Protein AF-A0A0G4J765-F1 (afdb_monomer_lite)

Radius of gyration: 33.96 Å; chains: 1; bounding box: 80×56×85 Å

Structure (mmCIF, N/CA/C/O backbone):
data_AF-A0A0G4J765-F1
#
_entry.id   AF-A0A0G4J765-F1
#
loop_
_atom_site.group_PDB
_atom_site.id
_atom_site.type_symbol
_atom_site.label_atom_id
_atom_site.label_alt_id
_atom_site.label_comp_id
_atom_site.label_asym_id
_atom_site.label_entity_id
_atom_site.label_seq_id
_atom_site.pdbx_PDB_ins_code
_atom_site.Cartn_x
_atom_site.Cartn_y
_atom_site.Cartn_z
_atom_site.occupancy
_atom_site.B_iso_or_equiv
_atom_site.auth_seq_id
_atom_site.auth_comp_id
_atom_site.auth_asym_id
_atom_site.auth_atom_id
_atom_site.pdbx_PDB_model_num
ATOM 1 N N . MET A 1 1 ? -7.901 -30.581 46.441 1.00 40.41 1 MET A N 1
ATOM 2 C CA . MET A 1 1 ? -7.266 -29.927 45.286 1.00 40.41 1 MET A CA 1
ATOM 3 C C . MET A 1 1 ? -8.174 -28.769 44.917 1.00 40.41 1 MET A C 1
ATOM 5 O O . MET A 1 1 ? -9.152 -28.979 44.217 1.00 40.41 1 MET A O 1
ATOM 9 N N . ASP A 1 2 ? -8.139 -27.675 45.687 1.00 39.25 2 ASP A N 1
ATOM 10 C CA . ASP A 1 2 ? -7.095 -26.616 45.669 1.00 39.25 2 ASP A CA 1
ATOM 11 C C . ASP A 1 2 ? -7.075 -25.954 44.285 1.00 39.25 2 ASP A C 1
ATOM 13 O O . ASP A 1 2 ? -6.985 -26.668 43.295 1.00 39.25 2 ASP A O 1
ATOM 17 N N . GLY A 1 3 ? -7.157 -24.645 44.059 1.00 38.38 3 GLY A N 1
ATOM 18 C CA . GLY A 1 3 ? -7.198 -23.399 44.836 1.00 38.38 3 GLY A CA 1
ATOM 19 C C . GLY A 1 3 ? -7.224 -22.280 43.762 1.00 38.38 3 GLY A C 1
ATOM 20 O O . GLY A 1 3 ? -6.711 -22.483 42.668 1.00 38.38 3 GLY A O 1
ATOM 21 N N . ALA A 1 4 ? -8.071 -21.255 43.866 1.00 43.72 4 ALA A N 1
ATOM 22 C CA . ALA A 1 4 ? -7.749 -19.902 44.346 1.00 43.72 4 ALA A CA 1
ATOM 23 C C . ALA A 1 4 ? -6.616 -19.132 43.610 1.00 43.72 4 ALA A C 1
ATOM 25 O O . ALA A 1 4 ? -5.495 -19.613 43.513 1.00 43.72 4 ALA A O 1
ATOM 26 N N . GLY A 1 5 ? -6.910 -17.867 43.251 1.00 37.81 5 GLY A N 1
ATOM 27 C CA . GLY A 1 5 ? -5.941 -16.767 43.045 1.00 37.81 5 GLY A CA 1
ATOM 28 C C . GLY A 1 5 ? -5.653 -16.431 41.572 1.00 37.81 5 GLY A C 1
ATOM 29 O O . GLY A 1 5 ? -5.214 -17.293 40.832 1.00 37.81 5 GLY A O 1
ATOM 30 N N . GLY A 1 6 ? -5.875 -15.234 41.018 1.00 37.78 6 GLY A N 1
ATOM 31 C CA . GLY A 1 6 ? -6.050 -13.906 41.605 1.00 37.78 6 GLY A CA 1
ATOM 32 C C . GLY A 1 6 ? -4.743 -13.097 41.594 1.00 37.78 6 GLY A C 1
ATOM 33 O O . GLY A 1 6 ? -3.889 -13.368 42.426 1.00 37.78 6 GLY A O 1
ATOM 34 N N . ALA A 1 7 ? -4.689 -12.062 40.731 1.00 44.00 7 ALA A N 1
ATOM 35 C CA . ALA A 1 7 ? -3.806 -10.874 40.772 1.00 44.00 7 ALA A CA 1
ATOM 36 C C . ALA A 1 7 ? -2.280 -11.137 40.539 1.00 44.00 7 ALA A C 1
ATOM 38 O O . ALA A 1 7 ? -1.827 -12.257 40.694 1.00 44.00 7 ALA A O 1
ATOM 39 N N . ILE A 1 8 ? -1.385 -10.225 40.114 1.00 41.38 8 ILE A N 1
ATOM 40 C CA . ILE A 1 8 ? -1.275 -8.756 40.219 1.00 41.38 8 ILE A CA 1
ATOM 41 C C . ILE A 1 8 ? -0.179 -8.235 39.240 1.00 41.38 8 ILE A C 1
ATOM 43 O O . ILE A 1 8 ? 0.816 -8.911 39.016 1.00 41.38 8 ILE A O 1
ATOM 47 N N . ALA A 1 9 ? -0.396 -7.016 38.724 1.00 46.19 9 ALA A N 1
ATOM 48 C CA . ALA A 1 9 ? 0.503 -5.910 38.331 1.00 46.19 9 ALA A CA 1
ATOM 49 C C . ALA A 1 9 ? 1.978 -6.102 37.887 1.00 46.19 9 ALA A C 1
ATOM 51 O O . ALA A 1 9 ? 2.795 -6.678 38.590 1.00 46.19 9 ALA A O 1
ATOM 52 N N . ALA A 1 10 ? 2.362 -5.317 36.867 1.00 40.00 10 ALA A N 1
ATOM 53 C CA . ALA A 1 10 ? 3.520 -4.417 36.980 1.00 40.00 10 ALA A CA 1
ATOM 54 C C . ALA A 1 10 ? 3.304 -3.145 36.137 1.00 40.00 10 ALA A C 1
ATOM 56 O O . ALA A 1 10 ? 3.750 -3.020 35.000 1.00 40.00 10 ALA A O 1
ATOM 57 N N . LYS A 1 11 ? 2.571 -2.195 36.723 1.00 45.16 11 LYS A N 1
ATOM 58 C CA . LYS A 1 11 ? 2.632 -0.780 36.363 1.00 45.16 11 LYS A CA 1
ATOM 59 C C . LYS A 1 11 ? 3.844 -0.235 37.114 1.00 45.16 11 LYS A C 1
ATOM 61 O O . LYS A 1 11 ? 3.767 -0.074 38.327 1.00 45.16 11 LYS A O 1
ATOM 66 N N . VAL A 1 12 ? 4.962 -0.046 36.422 1.00 38.56 12 VAL A N 1
ATOM 67 C CA . VAL A 1 12 ? 6.105 0.672 36.993 1.00 38.56 12 VAL A CA 1
ATOM 68 C C . VAL A 1 12 ? 5.761 2.153 36.889 1.00 38.56 12 VAL A C 1
ATOM 70 O O . VAL A 1 12 ? 5.768 2.741 35.811 1.00 38.56 12 VAL A O 1
ATOM 73 N N . ILE A 1 13 ? 5.291 2.687 38.013 1.00 40.88 13 ILE A N 1
ATOM 74 C CA . ILE A 1 13 ? 5.199 4.116 38.278 1.00 40.88 13 ILE A CA 1
ATOM 75 C C . ILE A 1 13 ? 6.537 4.445 38.929 1.00 40.88 13 ILE A C 1
ATOM 77 O O . ILE A 1 13 ? 6.759 4.042 40.068 1.00 40.88 13 ILE A O 1
ATOM 81 N N . ASP A 1 14 ? 7.426 5.101 38.191 1.00 46.22 14 ASP A N 1
ATOM 82 C CA . ASP A 1 14 ? 8.605 5.712 38.793 1.00 46.22 14 ASP A CA 1
ATOM 83 C C . ASP A 1 14 ? 8.225 7.089 39.349 1.00 46.22 14 ASP A C 1
ATOM 85 O O . ASP A 1 14 ? 7.481 7.866 38.742 1.00 46.22 14 ASP A O 1
ATOM 89 N N . ASP A 1 15 ? 8.723 7.337 40.553 1.00 50.62 15 ASP A N 1
ATOM 90 C CA . ASP A 1 15 ? 8.269 8.316 41.540 1.00 50.62 15 ASP A CA 1
ATOM 91 C C . ASP A 1 15 ? 8.916 9.702 41.344 1.00 50.62 15 ASP A C 1
ATOM 93 O O . ASP A 1 15 ? 9.357 10.328 42.301 1.00 50.62 15 ASP A O 1
ATOM 97 N N . ASP A 1 16 ? 9.015 10.176 40.094 1.00 48.12 16 ASP A N 1
ATOM 98 C CA . ASP A 1 16 ? 9.718 11.439 39.783 1.00 48.12 16 ASP A CA 1
ATOM 99 C C . ASP A 1 16 ? 8.994 12.372 38.793 1.00 48.12 16 ASP A C 1
ATOM 101 O O . ASP A 1 16 ? 9.579 13.309 38.256 1.00 48.12 16 ASP A O 1
ATOM 105 N N . GLY A 1 17 ? 7.693 12.164 38.558 1.00 47.12 17 GLY A N 1
ATOM 106 C CA . GLY A 1 17 ? 6.792 13.224 38.071 1.00 47.12 17 GLY A CA 1
ATOM 107 C C . GLY A 1 17 ? 7.160 13.935 36.757 1.00 47.12 17 GLY A C 1
ATOM 108 O O . GLY A 1 17 ? 6.637 15.019 36.504 1.00 47.12 17 GLY A O 1
ATOM 109 N N . LEU A 1 18 ? 8.012 13.356 35.906 1.00 39.25 18 LEU A N 1
ATOM 110 C CA . LEU A 1 18 ? 8.390 13.940 34.622 1.00 39.25 18 LEU A CA 1
ATOM 111 C C . LEU A 1 18 ? 7.779 13.128 33.478 1.00 39.25 18 LEU A C 1
ATOM 113 O O . LEU A 1 18 ? 8.303 12.096 33.057 1.00 39.25 18 LEU A O 1
ATOM 117 N N . VAL A 1 19 ? 6.655 13.619 32.954 1.00 43.09 19 VAL A N 1
ATOM 118 C CA . VAL A 1 19 ? 6.162 13.224 31.634 1.00 43.09 19 VAL A CA 1
ATOM 119 C C . VAL A 1 19 ? 7.245 13.633 30.638 1.00 43.09 19 VAL A C 1
ATOM 121 O O . VAL A 1 19 ? 7.389 14.813 30.330 1.00 43.09 19 VAL A O 1
ATOM 124 N N . LYS A 1 20 ? 8.046 12.680 30.151 1.00 44.91 20 LYS A N 1
ATOM 125 C CA . LYS A 1 20 ? 8.815 12.912 28.928 1.00 44.91 20 LYS A CA 1
ATOM 126 C C . LYS A 1 20 ? 7.810 12.966 27.787 1.00 44.91 20 LYS A C 1
ATOM 128 O O . LYS A 1 20 ? 7.421 11.933 27.245 1.00 44.91 20 LYS A O 1
ATOM 133 N N . GLU A 1 21 ? 7.369 14.182 27.477 1.00 41.19 21 GLU A N 1
ATOM 134 C CA . GLU A 1 21 ? 6.919 14.537 26.140 1.00 41.19 21 GLU A CA 1
ATOM 135 C C . GLU A 1 21 ? 7.955 13.977 25.168 1.00 41.19 21 GLU A C 1
ATOM 137 O O . GLU A 1 21 ? 9.125 14.365 25.179 1.00 41.19 21 GLU A O 1
ATOM 142 N N . ILE A 1 22 ? 7.540 12.997 24.372 1.00 47.91 22 ILE A N 1
ATOM 143 C CA . ILE A 1 22 ? 8.280 12.607 23.184 1.00 47.91 22 ILE A CA 1
ATOM 144 C C . ILE A 1 22 ? 8.031 13.765 22.218 1.00 47.91 22 ILE A C 1
ATOM 146 O O . ILE A 1 22 ? 7.064 13.754 21.464 1.00 47.91 22 ILE A O 1
ATOM 150 N N . MET A 1 23 ? 8.820 14.830 22.371 1.00 42.97 23 MET A N 1
ATOM 151 C CA . MET A 1 23 ? 8.901 15.903 21.394 1.00 42.97 23 MET A CA 1
ATOM 152 C C . MET A 1 23 ? 9.332 15.278 20.068 1.00 42.97 23 MET A C 1
ATOM 154 O O . MET A 1 23 ? 10.246 14.451 20.036 1.00 42.97 23 MET A O 1
ATOM 158 N N . ASP A 1 24 ? 8.643 15.669 19.000 1.00 46.09 24 ASP A N 1
ATOM 159 C CA . ASP A 1 24 ? 9.034 15.426 17.619 1.00 46.09 24 ASP A CA 1
ATOM 160 C C . ASP A 1 24 ? 10.453 15.972 17.388 1.00 46.09 24 ASP A C 1
ATOM 162 O O . ASP A 1 24 ? 10.650 17.146 17.073 1.00 46.09 24 ASP A O 1
ATOM 166 N N . ASP A 1 25 ? 11.456 15.110 17.560 1.00 45.66 25 ASP A N 1
ATOM 167 C CA . ASP A 1 25 ? 12.821 15.315 17.071 1.00 45.66 25 ASP A CA 1
ATOM 168 C C . ASP A 1 25 ? 12.829 15.081 15.548 1.00 45.66 25 ASP A C 1
ATOM 170 O O . ASP A 1 25 ? 13.429 14.138 15.024 1.00 45.66 25 ASP A O 1
ATOM 174 N N . ASP A 1 26 ? 12.143 15.965 14.823 1.00 48.50 26 ASP A N 1
ATOM 175 C CA . ASP A 1 26 ? 12.076 16.012 13.356 1.00 48.50 26 ASP A CA 1
ATOM 176 C C . ASP A 1 26 ? 13.336 16.663 12.735 1.00 48.50 26 ASP A C 1
ATOM 178 O O . ASP A 1 26 ? 13.312 17.211 11.636 1.00 48.50 26 ASP A O 1
ATOM 182 N N . ASP A 1 27 ? 14.469 16.580 13.441 1.00 53.47 27 ASP A N 1
ATOM 183 C CA . ASP A 1 27 ? 15.782 17.082 13.015 1.00 53.47 27 ASP A CA 1
ATOM 184 C C . ASP A 1 27 ? 16.913 16.064 13.281 1.00 53.47 27 ASP A C 1
ATOM 186 O O . ASP A 1 27 ? 18.080 16.410 13.495 1.00 53.47 27 ASP A O 1
ATOM 190 N N . GLN A 1 28 ? 16.609 14.760 13.216 1.00 46.91 28 GLN A N 1
ATOM 191 C CA . GLN A 1 28 ? 17.668 13.757 13.077 1.00 46.91 28 GLN A CA 1
ATOM 192 C C . GLN A 1 28 ? 18.223 13.765 11.640 1.00 46.91 28 GLN A C 1
ATOM 194 O O . GLN A 1 28 ? 17.482 13.526 10.681 1.00 46.91 28 GLN A O 1
ATOM 199 N N . PRO A 1 29 ? 19.540 13.973 11.442 1.00 44.97 29 PRO A N 1
ATOM 200 C CA . PRO A 1 29 ? 20.141 13.911 10.119 1.00 44.97 29 PRO A CA 1
ATOM 201 C C . PRO A 1 29 ? 19.925 12.513 9.544 1.00 44.97 29 PRO A C 1
ATOM 203 O O . PRO A 1 29 ? 20.387 11.542 10.143 1.00 44.97 29 PRO A O 1
ATOM 206 N N . LEU A 1 30 ? 19.239 12.434 8.392 1.00 54.94 30 LEU A N 1
ATOM 207 C CA . LEU A 1 30 ? 18.996 11.232 7.580 1.00 54.94 30 LEU A CA 1
ATOM 208 C C . LEU A 1 30 ? 20.088 10.184 7.804 1.00 54.94 30 LEU A C 1
ATOM 210 O O . LEU A 1 30 ? 21.157 10.227 7.181 1.00 54.94 30 LEU A O 1
ATOM 214 N N . ALA A 1 31 ? 19.818 9.247 8.715 1.00 49.97 31 ALA A N 1
ATOM 215 C CA . ALA A 1 31 ? 20.734 8.166 9.007 1.00 49.97 31 ALA A CA 1
ATOM 216 C C . ALA A 1 31 ? 21.019 7.463 7.679 1.00 49.97 31 ALA A C 1
ATOM 218 O O . ALA A 1 31 ? 20.102 7.012 6.987 1.00 49.97 31 ALA A O 1
ATOM 219 N N . LYS A 1 32 ? 22.295 7.454 7.274 1.00 57.41 32 LYS A N 1
ATOM 220 C CA . LYS A 1 32 ? 22.779 6.832 6.037 1.00 57.41 32 LYS A CA 1
ATOM 221 C C . LYS A 1 32 ? 22.145 5.448 5.920 1.00 57.41 32 LYS A C 1
ATOM 223 O O . LYS A 1 32 ? 22.534 4.544 6.656 1.00 57.41 32 LYS A O 1
ATOM 228 N N . ARG A 1 33 ? 21.167 5.297 5.014 1.00 50.16 33 ARG A N 1
ATOM 229 C CA . ARG A 1 33 ? 20.486 4.021 4.757 1.00 50.16 33 ARG A CA 1
ATOM 230 C C . ARG A 1 33 ? 21.545 2.933 4.638 1.00 50.16 33 ARG A C 1
ATOM 232 O O . ARG A 1 33 ? 22.475 3.073 3.836 1.00 50.16 33 ARG A O 1
ATOM 239 N N . ALA A 1 34 ? 21.423 1.896 5.467 1.00 52.00 34 ALA A N 1
ATOM 240 C CA . ALA A 1 34 ? 22.339 0.768 5.466 1.00 52.00 34 ALA A CA 1
ATOM 241 C C . ALA A 1 34 ? 22.515 0.289 4.021 1.00 52.00 34 ALA A C 1
ATOM 243 O O . ALA A 1 34 ? 21.541 0.012 3.317 1.00 52.00 34 ALA A O 1
ATOM 244 N N . ARG A 1 35 ? 23.761 0.274 3.537 1.00 62.00 35 ARG A N 1
ATOM 245 C CA . ARG A 1 35 ? 24.048 -0.216 2.190 1.00 62.00 35 ARG A CA 1
ATOM 246 C C . ARG A 1 35 ? 23.663 -1.688 2.173 1.00 62.00 35 ARG A C 1
ATOM 248 O O . ARG A 1 35 ? 24.319 -2.487 2.828 1.00 62.00 35 ARG A O 1
ATOM 255 N N . VAL A 1 36 ? 22.618 -2.037 1.427 1.00 65.88 36 VAL A N 1
ATOM 256 C CA . VAL A 1 36 ? 22.276 -3.437 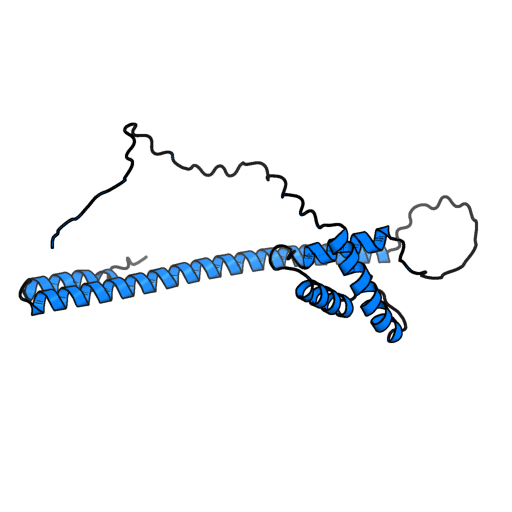1.167 1.00 65.88 36 VAL A CA 1
ATOM 257 C C . VAL A 1 36 ? 23.447 -4.048 0.398 1.00 65.88 36 VAL A C 1
ATOM 259 O O . VAL A 1 36 ? 23.707 -3.703 -0.766 1.00 65.88 36 VAL A O 1
ATOM 262 N N . VAL A 1 37 ? 24.208 -4.885 1.099 1.00 76.62 37 VAL A N 1
ATOM 263 C CA . VAL A 1 37 ? 25.311 -5.664 0.545 1.00 76.62 37 VAL A CA 1
ATOM 264 C C . VAL A 1 37 ? 24.706 -6.960 0.031 1.00 76.62 37 VAL A C 1
ATOM 266 O O . VAL A 1 37 ? 24.227 -7.776 0.808 1.00 76.62 37 VAL A O 1
ATOM 269 N N . ILE A 1 38 ? 24.687 -7.112 -1.290 1.00 84.06 38 ILE A N 1
ATOM 270 C CA . ILE A 1 38 ? 24.310 -8.371 -1.930 1.00 84.06 38 ILE A CA 1
ATOM 271 C C . ILE A 1 38 ? 25.587 -9.187 -2.080 1.00 84.06 38 ILE A C 1
ATOM 273 O O . ILE A 1 38 ? 26.590 -8.659 -2.568 1.00 84.06 38 ILE A O 1
ATOM 277 N N . ASP A 1 39 ? 25.546 -10.451 -1.660 1.00 85.88 39 ASP A N 1
ATOM 278 C CA . ASP A 1 39 ? 26.672 -11.372 -1.803 1.00 85.88 39 ASP A CA 1
ATOM 279 C C . ASP A 1 39 ? 27.087 -11.462 -3.289 1.00 85.88 39 ASP A C 1
ATOM 281 O O . ASP A 1 39 ? 26.226 -11.689 -4.151 1.00 85.88 39 ASP A O 1
ATOM 285 N N . PRO A 1 40 ? 28.383 -11.307 -3.621 1.00 84.94 40 PRO A N 1
ATOM 286 C CA . PRO A 1 40 ? 28.915 -11.583 -4.953 1.00 84.94 40 PRO A CA 1
ATOM 287 C C . PRO A 1 40 ? 28.411 -12.890 -5.584 1.00 84.94 40 PRO A C 1
ATOM 289 O O . PRO A 1 40 ? 28.151 -12.912 -6.787 1.00 84.94 40 PRO A O 1
ATOM 292 N N . LYS A 1 41 ? 28.190 -13.954 -4.798 1.00 86.62 41 LYS A N 1
ATOM 293 C CA . LYS A 1 41 ? 27.626 -15.223 -5.302 1.00 86.62 41 LYS A CA 1
ATOM 294 C C . LYS A 1 41 ? 26.214 -15.063 -5.863 1.00 86.62 41 LYS A C 1
ATOM 296 O O . LYS A 1 41 ? 25.890 -15.640 -6.898 1.00 86.62 41 LYS A O 1
ATOM 301 N N . THR A 1 42 ? 25.390 -14.243 -5.215 1.00 88.38 42 THR A N 1
ATOM 302 C CA . THR A 1 42 ? 24.030 -13.938 -5.686 1.00 88.38 42 THR A CA 1
ATOM 303 C C . THR A 1 42 ? 24.077 -13.158 -6.998 1.00 88.38 42 THR A C 1
ATOM 305 O O . THR A 1 42 ? 23.306 -13.427 -7.917 1.00 88.38 42 THR A O 1
ATOM 308 N N . ILE A 1 43 ? 25.015 -12.215 -7.121 1.00 90.06 43 ILE A N 1
ATOM 309 C CA . ILE A 1 43 ? 25.215 -11.464 -8.367 1.00 90.06 43 ILE A CA 1
ATOM 310 C C . ILE A 1 43 ? 25.704 -12.377 -9.495 1.00 90.06 43 ILE A C 1
ATOM 312 O O . ILE A 1 43 ? 25.243 -12.233 -10.629 1.00 90.06 43 ILE A O 1
ATOM 316 N N . GLN A 1 44 ? 26.576 -13.339 -9.193 1.00 88.88 44 GLN A N 1
ATOM 317 C CA . GLN A 1 44 ? 27.028 -14.326 -10.169 1.00 88.88 44 GLN A CA 1
ATOM 318 C C . GLN A 1 44 ? 25.864 -15.194 -10.667 1.00 88.88 44 GLN A C 1
ATOM 320 O O . GLN A 1 44 ? 25.661 -15.289 -11.875 1.00 88.88 44 GLN A O 1
ATOM 325 N N . LEU A 1 45 ? 25.024 -15.710 -9.761 1.00 89.94 45 LEU A N 1
ATOM 326 C CA . LEU A 1 45 ? 23.831 -16.491 -10.112 1.00 89.94 45 LEU A CA 1
ATOM 327 C C . LEU A 1 45 ? 22.879 -15.714 -11.038 1.00 89.94 45 LEU A C 1
ATOM 329 O O . LEU A 1 45 ? 22.406 -16.242 -12.047 1.00 89.94 45 LEU A O 1
ATOM 333 N N . LEU A 1 46 ? 22.627 -14.439 -10.722 1.00 92.25 46 LEU A N 1
ATOM 334 C CA . LEU A 1 46 ? 21.816 -13.554 -11.564 1.00 92.25 46 LEU A CA 1
ATOM 335 C C . LEU A 1 46 ? 22.447 -13.329 -12.941 1.00 92.25 46 LEU A C 1
ATOM 337 O O . LEU A 1 46 ? 21.729 -13.249 -13.935 1.00 92.25 46 LEU A O 1
ATOM 341 N N . THR A 1 47 ? 23.773 -13.216 -13.002 1.00 92.19 47 THR A N 1
ATOM 342 C CA . THR A 1 47 ? 24.515 -12.998 -14.250 1.00 92.19 47 THR A CA 1
ATOM 343 C C . THR A 1 47 ? 24.460 -14.232 -15.147 1.00 92.19 47 THR A C 1
ATOM 345 O O . THR A 1 47 ? 24.218 -14.105 -16.348 1.00 92.19 47 THR A O 1
ATOM 348 N N . ASP A 1 48 ? 24.603 -15.425 -14.574 1.00 91.31 48 ASP A N 1
ATOM 349 C CA . ASP A 1 48 ? 24.548 -16.684 -15.319 1.00 91.31 48 ASP A CA 1
ATOM 350 C C . ASP A 1 48 ? 23.133 -16.963 -15.848 1.00 91.31 48 ASP A C 1
ATOM 352 O O . ASP A 1 48 ? 22.961 -17.243 -17.040 1.00 91.31 48 ASP A O 1
ATOM 356 N N . SER A 1 49 ? 22.105 -16.774 -15.010 1.00 93.12 49 SER A N 1
ATOM 357 C CA . SER A 1 49 ? 20.701 -16.849 -15.444 1.00 93.12 49 SER A CA 1
ATOM 358 C C . SER A 1 49 ? 20.396 -15.801 -16.524 1.00 93.12 49 SER A C 1
ATOM 360 O O . SER A 1 49 ? 19.778 -16.109 -17.548 1.00 93.12 49 SER A O 1
ATOM 362 N N . TYR A 1 50 ? 20.899 -14.570 -16.368 1.00 94.81 50 TYR A N 1
ATOM 363 C CA . TYR A 1 50 ? 20.761 -13.528 -17.385 1.00 94.81 50 TYR A CA 1
ATOM 364 C C . TYR A 1 50 ? 21.362 -13.951 -18.724 1.00 94.81 50 TYR A C 1
ATOM 366 O O . TYR A 1 50 ? 20.689 -13.828 -19.745 1.00 94.81 50 TYR A O 1
ATOM 374 N N . ARG A 1 51 ? 22.587 -14.483 -18.740 1.00 90.56 51 ARG A N 1
ATOM 375 C CA . ARG A 1 51 ? 23.255 -14.917 -19.976 1.00 90.56 51 ARG A CA 1
ATOM 376 C C . ARG A 1 51 ? 22.480 -16.020 -20.689 1.00 90.56 51 ARG A C 1
ATOM 378 O O . ARG A 1 51 ? 22.313 -15.943 -21.908 1.00 90.56 51 ARG A O 1
ATOM 385 N N . ALA A 1 52 ? 21.955 -16.990 -19.941 1.00 90.69 52 ALA A N 1
ATOM 386 C CA . ALA A 1 52 ? 21.130 -18.058 -20.497 1.00 90.69 52 ALA A CA 1
ATOM 387 C C . ALA A 1 52 ? 19.885 -17.489 -21.204 1.00 90.69 52 ALA A C 1
ATOM 389 O O . ALA A 1 52 ? 19.724 -17.659 -22.417 1.00 90.69 52 ALA A O 1
ATOM 390 N N . HIS A 1 53 ? 19.063 -16.715 -20.486 1.00 91.75 53 HIS A N 1
ATOM 391 C CA . HIS A 1 53 ? 17.807 -16.171 -21.022 1.00 91.75 53 HIS A CA 1
ATOM 392 C C . HIS A 1 53 ? 18.007 -15.085 -22.079 1.00 91.75 53 HIS A C 1
ATOM 394 O O . HIS A 1 53 ? 17.195 -14.956 -23.001 1.00 91.75 53 HIS A O 1
ATOM 400 N N . PHE A 1 54 ? 19.071 -14.290 -21.964 1.00 91.56 54 PHE A N 1
ATOM 401 C CA . PHE A 1 54 ? 19.399 -13.262 -22.944 1.00 91.56 54 PHE A CA 1
ATOM 402 C C . PHE A 1 54 ? 19.836 -13.879 -24.270 1.00 91.56 54 PHE A C 1
ATOM 404 O O . PHE A 1 54 ? 19.430 -13.381 -25.319 1.00 91.56 54 PHE A O 1
ATOM 411 N N . SER A 1 55 ? 20.598 -14.980 -24.243 1.00 87.56 55 SER A N 1
ATOM 412 C CA . SER A 1 55 ? 21.020 -15.669 -25.467 1.00 87.56 55 SER A CA 1
ATOM 413 C C . SER A 1 55 ? 19.816 -16.131 -26.298 1.00 87.56 55 SER A C 1
ATOM 415 O O . SER A 1 55 ? 19.763 -15.890 -27.503 1.00 87.56 55 SER A O 1
ATOM 417 N N . ASP A 1 56 ? 18.795 -16.695 -25.650 1.00 86.00 56 ASP A N 1
ATOM 418 C CA . ASP A 1 56 ? 17.564 -17.126 -26.312 1.00 86.00 56 ASP A CA 1
ATOM 419 C C . ASP A 1 56 ? 16.704 -15.948 -26.769 1.00 86.00 56 ASP A C 1
ATOM 421 O O . ASP A 1 56 ? 16.133 -15.967 -27.862 1.00 86.00 56 ASP A O 1
ATOM 425 N N . PHE A 1 57 ? 16.645 -14.884 -25.967 1.00 88.06 57 PHE A N 1
ATOM 426 C CA . PHE A 1 57 ? 15.954 -13.658 -26.348 1.00 88.06 57 PHE A CA 1
ATOM 427 C C . PHE A 1 57 ? 16.580 -13.018 -27.598 1.00 88.06 57 PHE A C 1
ATOM 429 O O . PHE A 1 57 ? 15.852 -12.630 -28.517 1.00 88.06 57 PHE A O 1
ATOM 436 N N . ALA A 1 58 ? 17.912 -12.948 -27.657 1.00 86.12 58 ALA A N 1
ATOM 437 C CA . ALA A 1 58 ? 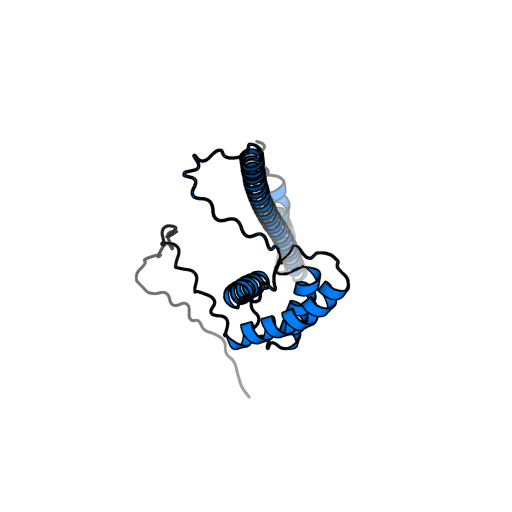18.659 -12.325 -28.744 1.00 86.12 58 ALA A CA 1
ATOM 438 C C . ALA A 1 58 ? 18.526 -13.089 -30.071 1.00 86.12 58 ALA A C 1
ATOM 440 O O . ALA A 1 58 ? 18.376 -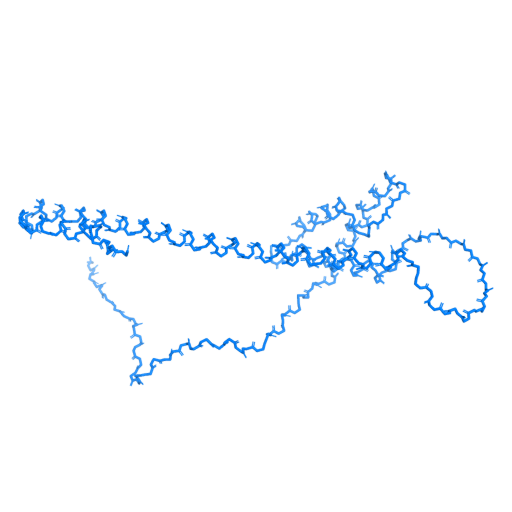12.450 -31.108 1.00 86.12 58 ALA A O 1
ATOM 441 N N . LYS A 1 59 ? 18.466 -14.432 -30.055 1.00 84.25 59 LYS A N 1
ATOM 442 C CA . LYS A 1 59 ? 18.273 -15.259 -31.271 1.00 84.25 59 LYS A CA 1
ATOM 443 C C . LYS A 1 59 ? 17.042 -14.852 -32.090 1.00 84.25 59 LYS A C 1
ATOM 445 O O . LYS A 1 59 ? 17.046 -14.941 -33.312 1.00 84.25 59 LYS A O 1
ATOM 450 N N . SER A 1 60 ? 15.987 -14.391 -31.419 1.00 77.38 60 SER A N 1
ATOM 451 C CA . SER A 1 60 ? 14.722 -13.996 -32.053 1.00 77.38 60 SER A CA 1
ATOM 452 C C . SER A 1 60 ? 14.679 -12.537 -32.535 1.00 77.38 60 SER A C 1
ATOM 454 O O . SER A 1 60 ? 13.643 -12.076 -33.022 1.00 77.38 60 SER A O 1
ATOM 456 N N . ARG A 1 61 ? 15.764 -11.766 -32.364 1.00 79.88 61 ARG A N 1
ATOM 457 C CA . ARG A 1 61 ? 15.762 -10.300 -32.500 1.00 79.88 61 ARG A CA 1
ATOM 458 C C . ARG A 1 61 ? 16.916 -9.822 -33.377 1.00 79.88 61 ARG A C 1
ATOM 460 O O . ARG A 1 61 ? 18.073 -10.068 -33.081 1.00 79.88 61 ARG A O 1
ATOM 467 N N . LYS A 1 62 ? 16.599 -9.019 -34.400 1.00 72.81 62 LYS A N 1
ATOM 468 C CA . LYS A 1 62 ? 17.613 -8.364 -35.251 1.00 72.81 62 LYS A CA 1
ATOM 469 C C . LYS A 1 62 ? 18.398 -7.259 -34.530 1.00 72.81 62 LYS A C 1
ATOM 471 O O . LYS A 1 62 ? 19.518 -6.962 -34.916 1.00 72.81 62 LYS A O 1
ATOM 476 N N . LYS A 1 63 ? 17.807 -6.627 -33.509 1.00 79.81 63 LYS A N 1
ATOM 477 C CA . LYS A 1 63 ? 18.441 -5.578 -32.697 1.00 79.81 63 LYS A CA 1
ATOM 478 C C . LYS A 1 63 ? 17.895 -5.617 -31.273 1.00 79.81 63 LYS A C 1
ATOM 480 O O . LYS A 1 63 ? 16.679 -5.708 -31.075 1.00 79.81 63 LYS A O 1
ATOM 485 N N . VAL A 1 64 ? 18.784 -5.512 -30.290 1.00 82.38 64 VAL A N 1
ATOM 486 C CA . VAL A 1 64 ? 18.444 -5.377 -28.870 1.00 82.38 64 VAL A CA 1
ATOM 487 C C . VAL A 1 64 ? 19.042 -4.067 -28.369 1.00 82.38 64 VAL A C 1
ATOM 489 O O . VAL A 1 64 ? 20.243 -3.864 -28.455 1.00 82.38 64 VAL A O 1
ATOM 492 N N . THR A 1 65 ? 18.193 -3.155 -27.893 1.00 82.94 65 THR A N 1
ATOM 493 C CA . THR A 1 65 ? 18.602 -1.815 -27.427 1.00 82.94 65 THR A CA 1
ATOM 494 C C . THR A 1 65 ? 18.639 -1.693 -25.907 1.00 82.94 65 THR A C 1
ATOM 496 O O . THR A 1 65 ? 19.248 -0.777 -25.369 1.00 82.94 65 THR A O 1
ATOM 499 N N . GLN A 1 66 ? 17.969 -2.603 -25.199 1.00 86.19 66 GLN A N 1
ATOM 500 C CA . GLN A 1 66 ? 17.928 -2.611 -23.742 1.00 86.19 66 GLN A CA 1
ATOM 501 C C . GLN A 1 66 ? 18.997 -3.553 -23.202 1.00 86.19 66 GLN A C 1
ATOM 503 O O . GLN A 1 66 ? 18.986 -4.734 -23.539 1.00 86.19 66 GLN A O 1
ATOM 508 N N . LEU A 1 67 ? 19.840 -3.047 -22.298 1.00 87.62 67 LEU A N 1
ATOM 509 C CA . LEU A 1 67 ? 20.851 -3.854 -21.611 1.00 87.62 67 LEU A CA 1
ATOM 510 C C . LEU A 1 67 ? 20.225 -4.992 -20.793 1.00 87.62 67 LEU A C 1
ATOM 512 O O . LEU A 1 67 ? 20.766 -6.079 -20.747 1.00 87.62 67 LEU A O 1
ATOM 516 N N . ILE A 1 68 ? 19.068 -4.766 -20.162 1.00 91.88 68 ILE A N 1
ATOM 517 C CA . ILE A 1 68 ? 18.303 -5.827 -19.489 1.00 91.88 68 ILE A CA 1
ATOM 518 C C . ILE A 1 68 ? 16.842 -5.733 -19.946 1.00 91.88 68 ILE A C 1
ATOM 520 O O . ILE A 1 68 ? 16.059 -4.994 -19.328 1.00 91.88 68 ILE A O 1
ATOM 524 N N . PRO A 1 69 ? 16.463 -6.446 -21.025 1.00 92.62 69 PRO A N 1
ATOM 525 C CA . PRO A 1 69 ? 15.092 -6.469 -21.518 1.00 92.62 69 PRO A CA 1
ATOM 526 C C . PRO A 1 69 ? 14.119 -6.985 -20.454 1.00 92.62 69 PRO A C 1
ATOM 528 O O . PRO A 1 69 ? 14.415 -7.965 -19.774 1.00 92.62 69 PRO A O 1
ATOM 531 N N . ASN A 1 70 ? 12.927 -6.385 -20.340 1.00 91.50 70 ASN A N 1
ATOM 532 C CA . ASN A 1 70 ? 11.941 -6.792 -19.322 1.00 91.50 70 ASN A CA 1
ATOM 533 C C . ASN A 1 70 ? 11.594 -8.288 -19.395 1.00 91.50 70 ASN A C 1
ATOM 535 O O . ASN A 1 70 ? 11.523 -8.943 -18.365 1.00 91.50 70 ASN A O 1
ATOM 539 N N . ARG A 1 71 ? 11.456 -8.852 -20.605 1.00 90.06 71 ARG A N 1
ATOM 540 C CA . ARG A 1 71 ? 11.180 -10.290 -20.786 1.00 90.06 71 ARG A CA 1
ATOM 541 C C . ARG A 1 71 ? 12.293 -11.191 -20.249 1.00 90.06 71 ARG A C 1
ATOM 543 O O . ARG A 1 71 ? 11.999 -12.278 -19.771 1.00 90.06 71 ARG A O 1
ATOM 550 N N . VAL A 1 72 ? 13.548 -10.753 -20.353 1.00 93.38 72 VAL A N 1
ATOM 551 C CA . VAL A 1 72 ? 14.700 -11.474 -19.794 1.00 93.38 72 VAL A CA 1
ATOM 552 C C . VAL A 1 72 ? 14.690 -11.319 -18.277 1.00 93.38 72 VAL A C 1
ATOM 554 O O . VAL A 1 72 ? 14.773 -12.310 -17.564 1.00 93.38 72 VAL A O 1
ATOM 557 N N . TRP A 1 73 ? 14.482 -10.096 -17.782 1.00 95.19 73 TRP A N 1
ATOM 558 C CA . TRP A 1 73 ? 14.435 -9.806 -16.349 1.00 95.19 73 TRP A CA 1
ATOM 559 C C . TRP A 1 73 ? 13.372 -10.613 -15.598 1.00 95.19 73 TRP A C 1
ATOM 561 O O . TRP A 1 73 ? 13.676 -11.166 -14.549 1.00 95.19 73 TRP A O 1
ATOM 571 N N . THR A 1 74 ? 12.159 -10.745 -16.144 1.00 93.62 74 THR A N 1
ATOM 572 C CA . THR A 1 74 ? 11.095 -11.546 -15.517 1.00 93.62 74 THR A CA 1
ATOM 573 C C . THR A 1 74 ? 11.526 -12.996 -15.294 1.00 93.62 74 THR A C 1
ATOM 575 O O . THR A 1 74 ? 11.240 -13.554 -14.240 1.00 93.62 74 THR A O 1
ATOM 578 N N . LYS A 1 75 ? 12.241 -13.598 -16.253 1.00 93.88 75 LYS A N 1
ATOM 579 C CA . LYS A 1 75 ? 12.742 -14.973 -16.117 1.00 93.88 75 LYS A CA 1
ATOM 580 C C . LYS A 1 75 ? 13.880 -15.068 -15.105 1.00 93.88 75 LYS A C 1
ATOM 582 O O . LYS A 1 75 ? 13.840 -15.916 -14.228 1.00 93.88 75 LYS A O 1
ATOM 587 N N . VAL A 1 76 ? 14.837 -14.144 -15.175 1.00 94.06 76 VAL A N 1
ATOM 588 C CA . VAL A 1 76 ? 15.971 -14.083 -14.239 1.00 94.06 76 VAL A CA 1
ATOM 589 C C . VAL A 1 76 ? 15.500 -13.899 -12.796 1.00 94.06 76 VAL A C 1
ATOM 591 O O . VAL A 1 76 ? 16.005 -14.551 -11.886 1.00 94.06 76 VAL A O 1
ATOM 594 N N . TYR A 1 77 ? 14.513 -13.030 -12.572 1.00 93.69 77 TYR A N 1
ATOM 595 C CA . TYR A 1 77 ? 13.966 -12.799 -11.239 1.00 93.69 77 TYR A CA 1
ATOM 596 C C . TYR A 1 77 ? 13.168 -14.004 -10.726 1.00 93.69 77 TYR A C 1
ATOM 598 O O . TYR A 1 77 ? 13.269 -14.340 -9.548 1.00 93.69 77 TYR A O 1
ATOM 606 N N . ALA A 1 78 ? 12.431 -14.695 -11.601 1.00 92.38 78 ALA A N 1
ATOM 607 C CA . ALA A 1 78 ? 11.765 -15.945 -11.246 1.00 92.38 78 ALA A CA 1
ATOM 608 C C . ALA A 1 78 ? 12.778 -17.030 -10.841 1.00 92.38 78 ALA A C 1
ATOM 610 O O . ALA A 1 78 ? 12.633 -17.623 -9.774 1.00 92.38 78 ALA A O 1
ATOM 611 N N . ASP A 1 79 ? 13.839 -17.233 -11.628 1.00 91.44 79 ASP A N 1
ATOM 612 C CA . ASP A 1 79 ? 14.910 -18.188 -11.309 1.00 91.44 79 ASP A CA 1
ATOM 613 C C . ASP A 1 79 ? 15.584 -17.861 -9.972 1.00 91.44 79 ASP A C 1
ATOM 615 O O . ASP A 1 79 ? 15.883 -18.753 -9.179 1.00 91.44 79 ASP A O 1
ATOM 619 N N . TYR A 1 80 ? 15.802 -16.576 -9.696 1.00 92.00 80 TYR A N 1
ATOM 620 C CA . TYR A 1 80 ? 16.313 -16.123 -8.408 1.00 92.00 80 TYR A CA 1
ATOM 621 C C . TYR A 1 80 ? 15.357 -16.489 -7.263 1.00 92.00 80 TYR A C 1
ATOM 623 O O . TYR A 1 80 ? 15.778 -17.114 -6.296 1.00 92.00 80 TYR A O 1
ATOM 631 N N . LEU A 1 81 ? 14.058 -16.199 -7.381 1.00 91.00 81 LEU A N 1
ATOM 632 C CA . LEU A 1 81 ? 13.078 -16.542 -6.342 1.00 91.00 81 LEU A CA 1
ATOM 633 C C . LEU A 1 81 ? 12.958 -18.050 -6.086 1.00 91.00 81 LEU A C 1
ATOM 635 O O . LEU A 1 81 ? 12.662 -18.442 -4.954 1.00 91.00 81 LEU A O 1
ATOM 639 N N . HIS A 1 82 ? 13.173 -18.872 -7.116 1.00 88.19 82 HIS A N 1
ATOM 640 C CA . HIS A 1 82 ? 13.186 -20.330 -7.011 1.00 88.19 82 HIS A CA 1
ATOM 641 C C . HIS A 1 82 ? 14.440 -20.870 -6.315 1.00 88.19 82 HIS A C 1
ATOM 643 O O . HIS A 1 82 ? 14.344 -21.854 -5.585 1.00 88.19 82 HIS A O 1
ATOM 649 N N . ASN A 1 83 ? 15.593 -20.236 -6.526 1.00 84.44 83 ASN A N 1
ATOM 650 C CA . ASN A 1 83 ? 16.876 -20.697 -5.992 1.00 84.44 83 ASN A CA 1
ATOM 651 C C . ASN A 1 83 ? 17.257 -20.044 -4.653 1.00 84.44 83 ASN A C 1
ATOM 653 O O . ASN A 1 83 ? 18.145 -20.542 -3.965 1.00 84.44 83 ASN A O 1
ATOM 657 N N . SER A 1 84 ? 16.612 -18.939 -4.274 1.00 82.75 84 SER A N 1
ATOM 658 C CA . SER A 1 84 ? 16.922 -18.200 -3.049 1.00 82.75 84 SER A CA 1
ATOM 659 C C . SER A 1 84 ? 16.061 -18.619 -1.865 1.00 82.75 84 SER A C 1
ATOM 661 O O . SER A 1 84 ? 14.838 -18.760 -1.956 1.00 82.75 84 SER A O 1
ATOM 663 N N . THR A 1 85 ? 16.706 -18.727 -0.705 1.00 75.50 85 THR A N 1
ATOM 664 C CA . THR A 1 85 ? 16.014 -18.925 0.570 1.00 75.50 85 THR A CA 1
ATOM 665 C C . THR A 1 85 ? 15.237 -17.662 0.975 1.00 75.50 85 THR A C 1
ATOM 667 O O . THR A 1 85 ? 15.608 -16.554 0.576 1.00 75.50 85 THR A O 1
ATOM 670 N N . PRO A 1 86 ? 14.153 -17.771 1.770 1.00 72.44 86 PRO A N 1
ATOM 671 C CA . PRO A 1 86 ? 13.356 -16.612 2.183 1.00 72.44 86 PRO A CA 1
ATOM 672 C C . PRO A 1 86 ? 14.155 -15.504 2.888 1.00 72.44 86 PRO A C 1
ATOM 674 O O . PRO A 1 86 ? 13.809 -14.335 2.747 1.00 72.44 86 PRO A O 1
ATOM 677 N N . SER A 1 87 ? 15.230 -15.857 3.600 1.00 69.06 87 SER A N 1
ATOM 678 C CA . SER A 1 87 ? 16.116 -14.918 4.303 1.00 69.06 87 SER A CA 1
ATOM 679 C C . SER A 1 87 ? 17.013 -14.089 3.382 1.00 69.06 87 SER A C 1
ATOM 681 O O . SER A 1 87 ? 17.531 -13.062 3.804 1.00 69.06 87 SER A O 1
ATOM 683 N N . GLU A 1 88 ? 17.199 -14.513 2.133 1.00 70.94 88 GLU A N 1
ATOM 684 C CA . GLU A 1 88 ? 18.111 -13.878 1.173 1.00 70.94 88 GLU A CA 1
ATOM 685 C C . GLU A 1 88 ? 17.370 -13.100 0.084 1.00 70.94 88 GLU A C 1
ATOM 687 O O . GLU A 1 88 ? 17.978 -12.698 -0.908 1.00 70.94 88 GLU A O 1
ATOM 692 N N . ARG A 1 89 ? 16.055 -12.899 0.239 1.00 82.38 89 ARG A N 1
ATOM 693 C CA . ARG A 1 89 ? 15.223 -12.211 -0.750 1.00 82.38 89 ARG A CA 1
ATOM 694 C C . ARG A 1 89 ? 15.447 -10.707 -0.704 1.00 82.38 89 ARG A C 1
ATOM 696 O O . ARG A 1 89 ? 15.012 -10.017 0.212 1.00 82.38 89 ARG A O 1
ATOM 703 N N . PHE A 1 90 ? 16.084 -10.198 -1.747 1.00 86.31 90 PHE A N 1
ATOM 704 C CA . PHE A 1 90 ? 16.269 -8.775 -1.967 1.00 86.31 90 PHE A CA 1
ATOM 705 C C . PHE A 1 90 ? 15.144 -8.204 -2.833 1.00 86.31 90 PHE A C 1
ATOM 707 O O . PHE A 1 90 ? 14.534 -8.893 -3.657 1.00 86.31 90 PHE A O 1
ATOM 714 N N . GLU A 1 91 ? 14.906 -6.903 -2.681 1.00 87.56 91 GLU A N 1
ATOM 715 C CA . GLU A 1 91 ? 13.976 -6.174 -3.536 1.00 87.56 91 GLU A CA 1
ATOM 716 C C . GLU A 1 91 ? 14.374 -6.274 -5.016 1.00 87.56 91 GLU A C 1
ATOM 718 O O . GLU A 1 91 ? 15.540 -6.095 -5.387 1.00 87.56 91 GLU A O 1
ATOM 723 N N . GLU A 1 92 ? 13.376 -6.467 -5.881 1.00 90.69 92 GLU A N 1
ATOM 724 C CA . GLU A 1 92 ? 13.555 -6.621 -7.328 1.00 90.69 92 GLU A CA 1
ATOM 725 C C . GLU A 1 92 ? 14.357 -5.461 -7.945 1.00 90.69 92 GLU A C 1
ATOM 727 O O . GLU A 1 92 ? 15.292 -5.673 -8.720 1.00 90.69 92 GLU A O 1
ATOM 732 N N . LYS A 1 93 ? 14.041 -4.215 -7.560 1.00 88.38 93 LYS A N 1
ATOM 733 C CA . LYS A 1 93 ? 14.732 -3.012 -8.058 1.00 88.38 93 LYS A CA 1
ATOM 734 C C . LYS A 1 93 ? 16.216 -3.012 -7.690 1.00 88.38 93 LYS A C 1
ATOM 736 O O . LYS A 1 93 ? 17.057 -2.636 -8.511 1.00 88.38 93 LYS A O 1
ATOM 741 N N . THR A 1 94 ? 16.532 -3.456 -6.477 1.00 89.44 94 THR A N 1
ATOM 742 C CA . THR A 1 94 ? 17.897 -3.513 -5.950 1.00 89.44 94 THR A CA 1
ATOM 743 C C . THR A 1 94 ? 18.717 -4.561 -6.701 1.00 89.44 94 THR A C 1
ATOM 745 O O . THR A 1 94 ? 19.808 -4.248 -7.184 1.00 89.44 94 THR A O 1
ATOM 748 N N . LEU A 1 95 ? 18.163 -5.757 -6.917 1.00 90.69 95 LEU A N 1
ATOM 749 C CA . LEU A 1 95 ? 18.814 -6.817 -7.698 1.00 90.69 95 LEU A CA 1
ATOM 750 C C . LEU A 1 95 ? 19.021 -6.411 -9.155 1.00 90.69 95 LEU A C 1
ATOM 752 O O . LEU A 1 95 ? 20.113 -6.585 -9.697 1.00 90.69 95 LEU A O 1
ATOM 756 N N . ARG A 1 96 ? 18.008 -5.798 -9.778 1.00 92.00 96 ARG A N 1
ATOM 757 C CA . ARG A 1 96 ? 18.094 -5.334 -11.168 1.00 92.00 96 ARG A CA 1
ATOM 758 C C . ARG A 1 96 ? 19.179 -4.279 -11.354 1.00 92.00 96 ARG A C 1
ATOM 760 O O . ARG A 1 96 ? 19.893 -4.295 -12.357 1.00 92.00 96 ARG A O 1
ATOM 767 N N . SER A 1 97 ? 19.297 -3.362 -10.394 1.00 90.31 97 SER A N 1
ATOM 768 C CA . SER A 1 97 ? 20.343 -2.340 -10.383 1.00 90.31 97 SER A CA 1
ATOM 769 C C . SER A 1 97 ? 21.732 -2.969 -10.256 1.00 90.31 97 SER A C 1
ATOM 771 O O . SER A 1 97 ? 22.617 -2.668 -11.057 1.00 90.31 97 SER A O 1
ATOM 773 N N . ARG A 1 98 ? 21.915 -3.913 -9.321 1.00 90.06 98 ARG A N 1
ATOM 774 C CA . ARG A 1 98 ? 23.203 -4.599 -9.136 1.00 90.06 98 ARG A CA 1
ATOM 775 C C . ARG A 1 98 ? 23.608 -5.452 -10.329 1.00 90.06 98 ARG A C 1
ATOM 777 O O . ARG A 1 98 ? 24.766 -5.381 -10.730 1.00 90.06 98 ARG A O 1
ATOM 784 N N . LEU A 1 99 ? 22.675 -6.190 -10.928 1.00 91.50 99 LEU A N 1
ATOM 785 C CA . LEU A 1 99 ? 22.934 -6.947 -12.153 1.00 91.50 99 LEU A CA 1
ATOM 786 C C . LEU A 1 99 ? 23.371 -6.013 -13.287 1.00 91.50 99 LEU A C 1
ATOM 788 O O . LEU A 1 99 ? 24.351 -6.289 -13.969 1.00 91.50 99 LEU A O 1
ATOM 792 N N . ARG A 1 100 ? 22.702 -4.865 -13.458 1.00 91.25 100 ARG A N 1
ATOM 793 C CA . ARG A 1 100 ? 23.104 -3.864 -14.457 1.00 91.25 100 ARG A CA 1
ATOM 794 C C . ARG A 1 100 ? 24.531 -3.381 -14.222 1.00 91.25 100 ARG A C 1
ATOM 796 O O . ARG A 1 100 ? 25.304 -3.316 -15.173 1.00 91.25 100 ARG A O 1
ATOM 803 N N . SER A 1 101 ? 24.880 -3.056 -12.978 1.00 89.25 101 SER A N 1
ATOM 804 C CA . SER A 1 101 ? 26.252 -2.684 -12.631 1.00 89.25 101 SER A CA 1
ATOM 805 C C . SER A 1 101 ? 27.228 -3.809 -12.975 1.00 89.25 101 SER A C 1
ATOM 807 O O . SER A 1 101 ? 28.218 -3.537 -13.642 1.00 89.25 101 SER A O 1
ATOM 809 N N . ALA A 1 102 ? 26.937 -5.056 -12.601 1.00 88.25 102 ALA A N 1
ATOM 810 C CA . ALA A 1 102 ? 27.800 -6.197 -12.904 1.00 88.25 102 ALA A CA 1
ATOM 811 C C . ALA A 1 102 ? 28.042 -6.355 -14.415 1.00 88.25 102 ALA A C 1
ATOM 813 O O . ALA A 1 102 ? 29.191 -6.445 -14.837 1.00 88.25 102 ALA A O 1
ATOM 814 N N . LEU A 1 103 ? 26.988 -6.273 -15.232 1.00 88.12 103 LEU A N 1
ATOM 815 C CA . LEU A 1 103 ? 27.084 -6.396 -16.689 1.00 88.12 103 LEU A CA 1
ATOM 816 C C . LEU A 1 103 ? 27.952 -5.297 -17.317 1.00 88.12 103 LEU A C 1
ATOM 818 O O . LEU A 1 103 ? 28.816 -5.604 -18.134 1.00 88.12 103 LEU A O 1
ATOM 822 N N . VAL A 1 104 ? 27.791 -4.042 -16.882 1.00 85.44 104 VAL A N 1
ATOM 823 C CA . VAL A 1 104 ? 28.605 -2.911 -17.370 1.00 85.44 104 VAL A CA 1
ATOM 824 C C . VAL A 1 104 ? 30.085 -3.078 -17.009 1.00 85.44 104 VAL A C 1
ATOM 826 O O . VAL A 1 104 ? 30.946 -2.802 -17.838 1.00 85.44 104 VAL A O 1
ATOM 829 N N . HIS A 1 105 ? 30.392 -3.553 -15.798 1.00 77.44 105 HIS A N 1
ATOM 830 C CA . HIS A 1 105 ? 31.780 -3.728 -15.344 1.00 77.44 105 HIS A CA 1
ATOM 831 C C . HIS A 1 105 ? 32.440 -4.987 -15.920 1.00 77.44 105 HIS A C 1
ATOM 833 O O . HIS A 1 105 ? 33.656 -5.025 -16.071 1.00 77.44 105 HIS A O 1
ATOM 839 N N . SER A 1 106 ? 31.654 -6.010 -16.261 1.00 64.88 106 SER A N 1
ATOM 840 C CA . SER A 1 106 ? 32.156 -7.270 -16.824 1.00 64.88 106 SER A CA 1
ATOM 841 C C . SER A 1 106 ? 32.547 -7.194 -18.306 1.00 64.88 106 SER A C 1
ATOM 843 O O . SER A 1 106 ? 32.950 -8.206 -18.871 1.00 64.88 106 SER A O 1
ATOM 845 N N . GLY A 1 107 ? 32.427 -6.025 -18.951 1.00 57.41 107 GLY A N 1
ATOM 846 C CA . GLY A 1 107 ? 32.811 -5.837 -20.355 1.00 57.41 107 GLY A CA 1
ATOM 847 C C . GLY A 1 107 ? 31.966 -6.632 -21.358 1.00 57.41 107 GLY A C 1
ATOM 848 O O . GLY A 1 107 ? 32.237 -6.581 -22.551 1.00 57.41 107 GLY A O 1
ATOM 849 N N . ASP A 1 108 ? 30.905 -7.313 -20.913 1.00 50.00 108 ASP A N 1
ATOM 850 C CA . ASP A 1 108 ? 30.005 -8.140 -21.735 1.00 50.00 108 ASP A CA 1
ATOM 851 C C . ASP A 1 108 ? 29.008 -7.298 -22.558 1.00 50.00 108 ASP A C 1
ATOM 853 O O . ASP A 1 108 ? 27.927 -7.743 -22.952 1.00 50.00 108 ASP A O 1
ATOM 857 N N . SER A 1 109 ? 29.391 -6.053 -22.846 1.00 50.50 109 SER A N 1
ATOM 858 C CA . SER A 1 109 ? 28.883 -5.274 -23.969 1.00 50.50 109 SER A CA 1
ATOM 859 C C . SER A 1 109 ? 29.453 -5.899 -25.239 1.00 50.50 109 SER A C 1
ATOM 861 O O . SER A 1 109 ? 30.363 -5.350 -25.853 1.00 50.50 109 SER A O 1
ATOM 863 N N . ARG A 1 110 ? 28.970 -7.095 -25.590 1.00 46.81 110 ARG A N 1
ATOM 864 C CA . ARG A 1 110 ? 29.318 -7.785 -26.832 1.00 46.81 110 ARG A CA 1
ATOM 865 C C . ARG A 1 110 ? 29.053 -6.831 -27.999 1.00 46.81 110 ARG A C 1
ATOM 867 O O . ARG A 1 110 ? 27.902 -6.557 -28.326 1.00 46.81 110 ARG A O 1
ATOM 874 N N . GLU A 1 111 ? 30.151 -6.284 -28.506 1.00 40.88 111 GLU A N 1
ATOM 875 C CA . GLU A 1 111 ? 30.359 -5.558 -29.753 1.00 40.88 111 GLU A CA 1
ATOM 876 C C . GLU A 1 111 ? 29.090 -5.014 -30.423 1.00 40.88 111 GLU A C 1
ATOM 878 O O . GLU A 1 111 ? 28.435 -5.668 -31.237 1.00 40.88 111 GLU A O 1
ATOM 883 N N . VAL A 1 112 ? 28.814 -3.734 -30.178 1.00 45.59 112 VAL A N 1
ATOM 884 C CA . VAL A 1 112 ? 28.290 -2.893 -31.254 1.00 45.59 112 VAL A CA 1
ATOM 885 C C . VAL A 1 112 ? 29.458 -2.703 -32.220 1.00 45.59 112 VAL A C 1
ATOM 887 O O . VAL A 1 112 ? 30.278 -1.809 -32.043 1.00 45.59 112 VAL A O 1
ATOM 890 N N . VAL A 1 113 ? 29.587 -3.611 -33.189 1.00 46.84 113 VAL A N 1
ATOM 891 C CA . VAL A 1 113 ? 30.545 -3.465 -34.287 1.00 46.84 113 VAL A CA 1
ATOM 892 C C . VAL A 1 113 ? 30.160 -2.219 -35.078 1.00 46.84 113 VAL A C 1
ATOM 894 O O . VAL A 1 113 ? 29.083 -2.144 -35.670 1.00 46.84 113 VAL A O 1
ATOM 897 N N . SER A 1 114 ? 31.046 -1.236 -35.095 1.00 40.31 114 SER A N 1
ATOM 898 C CA . SER A 1 114 ? 31.126 -0.226 -36.144 1.00 40.31 114 SER A CA 1
ATOM 899 C C . SER A 1 114 ? 32.601 0.125 -36.289 1.00 40.31 114 SER A C 1
ATOM 901 O O . SER A 1 114 ? 33.150 0.875 -35.491 1.00 40.31 114 SER A O 1
ATOM 903 N N . ASN A 1 115 ? 33.243 -0.512 -37.269 1.00 43.28 115 ASN A N 1
ATOM 904 C CA . ASN A 1 115 ? 34.513 -0.056 -37.813 1.00 43.28 115 ASN A CA 1
ATOM 905 C C . ASN A 1 115 ? 34.262 1.284 -38.508 1.00 43.28 115 ASN A C 1
ATOM 907 O O . ASN A 1 115 ? 33.379 1.331 -39.363 1.00 43.28 115 ASN A O 1
ATOM 911 N N . ASP A 1 116 ? 35.050 2.309 -38.195 1.00 38.16 116 ASP A N 1
ATOM 912 C CA . ASP A 1 116 ? 35.677 3.127 -39.235 1.00 38.16 116 ASP A CA 1
ATOM 913 C C . ASP A 1 116 ? 36.876 3.889 -38.651 1.00 38.16 116 ASP A C 1
ATOM 915 O O . ASP A 1 116 ? 36.765 4.580 -37.636 1.00 38.16 116 ASP A O 1
ATOM 919 N N . ASP A 1 117 ? 38.028 3.711 -39.289 1.00 47.03 117 ASP A N 1
ATOM 920 C CA . ASP A 1 117 ? 39.273 4.421 -39.022 1.00 47.03 117 ASP A CA 1
ATOM 921 C C . ASP A 1 117 ? 39.188 5.820 -39.634 1.00 47.03 117 ASP A C 1
ATOM 923 O O . ASP A 1 117 ? 39.181 5.954 -40.852 1.00 47.03 117 ASP A O 1
ATOM 927 N N . THR A 1 118 ? 39.241 6.879 -38.827 1.00 44.00 118 THR A N 1
ATOM 928 C CA . THR A 1 118 ? 39.837 8.146 -39.278 1.00 44.00 118 THR A CA 1
ATOM 929 C C . THR A 1 118 ? 40.452 8.899 -38.105 1.00 44.00 118 THR A C 1
ATOM 931 O O . THR A 1 118 ? 39.781 9.418 -37.217 1.00 44.00 118 THR A O 1
ATOM 934 N N . ALA A 1 119 ? 41.779 8.979 -38.131 1.00 48.06 119 ALA A N 1
ATOM 935 C CA . ALA A 1 119 ? 42.518 10.009 -37.431 1.00 48.06 119 ALA A CA 1
ATOM 936 C C . ALA A 1 119 ? 42.165 11.376 -38.034 1.00 48.06 119 ALA A C 1
ATOM 938 O O . ALA A 1 119 ? 42.308 11.571 -39.238 1.00 48.06 119 ALA A O 1
ATOM 939 N N . SER A 1 120 ? 41.754 12.333 -37.205 1.00 41.78 120 SER A N 1
ATOM 940 C CA . SER A 1 120 ? 41.901 13.753 -37.517 1.00 41.78 120 SER A CA 1
ATOM 941 C C . SER A 1 120 ? 41.831 14.568 -36.236 1.00 41.78 120 SER A C 1
ATOM 943 O O . SER A 1 120 ? 40.842 14.539 -35.507 1.00 41.78 120 SER A O 1
ATOM 945 N N . GLU A 1 121 ? 42.898 15.318 -35.988 1.00 51.00 121 GLU A N 1
ATOM 946 C CA . GLU A 1 121 ? 42.900 16.457 -35.083 1.00 51.00 121 GLU A CA 1
ATOM 947 C C . GLU A 1 121 ? 41.788 17.436 -35.479 1.00 51.00 121 GLU A C 1
ATOM 949 O O . GLU A 1 121 ? 41.516 17.660 -36.661 1.00 51.00 121 GLU A O 1
ATOM 954 N N . GLY A 1 122 ? 41.145 18.029 -34.480 1.00 36.00 122 GLY A N 1
ATOM 955 C CA . GLY A 1 122 ? 40.114 19.030 -34.692 1.00 36.00 122 GLY A CA 1
ATOM 956 C C . GLY A 1 122 ? 39.593 19.547 -33.366 1.00 36.00 122 GLY A C 1
ATOM 957 O O . GLY A 1 122 ? 38.711 18.951 -32.757 1.00 36.00 122 GLY A O 1
ATOM 958 N N . ALA A 1 123 ? 40.151 20.669 -32.914 1.00 49.56 123 ALA A N 1
ATOM 959 C CA . ALA A 1 123 ? 39.567 21.492 -31.868 1.00 49.56 123 ALA A CA 1
ATOM 960 C C . ALA A 1 123 ? 38.172 21.956 -32.331 1.00 49.56 123 ALA A C 1
ATOM 962 O O . ALA A 1 123 ? 38.036 22.915 -33.087 1.00 49.56 123 ALA A O 1
ATOM 963 N N . GLY A 1 124 ? 37.140 21.216 -31.926 1.00 38.03 124 GLY A N 1
ATOM 964 C CA . GLY A 1 124 ? 35.749 21.441 -32.300 1.00 38.03 124 GLY A CA 1
ATOM 965 C C . GLY A 1 124 ? 34.989 22.123 -31.175 1.00 38.03 124 GLY A C 1
ATOM 966 O O . GLY A 1 124 ? 34.640 21.504 -30.175 1.00 38.03 124 GLY A O 1
ATOM 967 N N . ASN A 1 125 ? 34.750 23.415 -31.364 1.00 44.62 125 ASN A N 1
ATOM 968 C CA . ASN A 1 125 ? 33.799 24.233 -30.627 1.00 44.62 125 ASN A CA 1
ATOM 969 C C . ASN A 1 125 ? 32.458 23.481 -30.481 1.00 44.62 125 ASN A C 1
ATOM 971 O O . ASN A 1 125 ? 31.924 23.002 -31.479 1.00 44.62 125 ASN A O 1
ATOM 975 N N . ALA A 1 126 ? 31.941 23.354 -29.255 1.00 48.78 126 ALA A N 1
ATOM 976 C CA . ALA A 1 126 ? 30.739 22.581 -28.938 1.00 48.78 126 ALA A CA 1
ATOM 977 C C . ALA A 1 126 ? 29.485 23.203 -29.581 1.00 48.78 126 ALA A C 1
ATOM 979 O O . ALA A 1 126 ? 28.775 23.999 -28.966 1.00 48.78 126 ALA A O 1
ATOM 980 N N . HIS A 1 127 ? 29.222 22.840 -30.833 1.00 47.97 127 HIS A N 1
ATOM 981 C CA . HIS A 1 127 ? 27.921 22.982 -31.465 1.00 47.97 127 HIS A CA 1
ATOM 982 C C . HIS A 1 127 ? 27.054 21.844 -30.921 1.00 47.97 127 HIS A C 1
ATOM 984 O O . HIS A 1 127 ? 27.209 20.693 -31.313 1.00 47.97 127 HIS A O 1
ATOM 990 N N . LEU A 1 128 ? 26.235 22.145 -29.911 1.00 51.62 128 LEU A N 1
ATOM 991 C CA . LEU A 1 128 ? 25.201 21.222 -29.458 1.00 51.62 128 LEU A CA 1
ATOM 992 C C . LEU A 1 128 ? 24.130 21.194 -30.545 1.00 51.62 128 LEU A C 1
ATOM 994 O O . LEU A 1 128 ? 23.459 22.204 -30.750 1.00 51.62 128 LEU A O 1
ATOM 998 N N . ASP A 1 129 ? 24.004 20.061 -31.230 1.00 54.06 129 ASP A N 1
ATOM 999 C CA . ASP A 1 129 ? 22.938 19.818 -32.197 1.00 54.06 129 ASP A CA 1
ATOM 1000 C C . ASP A 1 129 ? 21.576 20.104 -31.536 1.00 54.06 129 ASP A C 1
ATOM 1002 O O . ASP A 1 129 ? 21.313 19.671 -30.408 1.00 54.06 129 ASP A O 1
ATOM 1006 N N . ASP A 1 130 ? 20.698 20.846 -32.219 1.00 57.31 130 ASP A N 1
ATOM 1007 C CA . ASP A 1 130 ? 19.372 21.252 -31.715 1.00 57.31 130 ASP A CA 1
ATOM 1008 C C . ASP A 1 130 ? 18.522 20.062 -31.210 1.00 57.31 130 ASP A C 1
ATOM 1010 O O . ASP A 1 130 ? 17.673 20.205 -30.318 1.00 57.31 130 ASP A O 1
ATOM 1014 N N . ASP A 1 131 ? 18.799 18.859 -31.717 1.00 59.91 131 ASP A N 1
ATOM 1015 C CA . ASP A 1 131 ? 18.185 17.603 -31.287 1.00 59.91 131 ASP A CA 1
ATOM 1016 C C . ASP A 1 131 ? 18.516 17.232 -29.828 1.00 59.91 131 ASP A C 1
ATOM 1018 O O . ASP A 1 131 ? 17.653 16.718 -29.104 1.00 59.91 131 ASP A O 1
ATOM 1022 N N . ASP A 1 132 ? 19.716 17.560 -29.342 1.00 62.81 132 ASP A N 1
ATOM 1023 C CA . ASP A 1 132 ? 20.150 17.252 -27.974 1.00 62.81 132 ASP A CA 1
ATOM 1024 C C . ASP A 1 132 ? 19.540 18.242 -26.958 1.00 62.81 132 ASP A C 1
ATOM 1026 O O . ASP A 1 132 ? 19.154 17.882 -25.835 1.00 62.81 132 ASP A O 1
ATOM 1030 N N . LEU A 1 133 ? 19.310 19.492 -27.386 1.00 65.94 133 LEU A N 1
ATOM 1031 C CA . LEU A 1 133 ? 18.516 20.469 -26.629 1.00 65.94 133 LEU A CA 1
ATOM 1032 C C . LEU A 1 133 ? 17.040 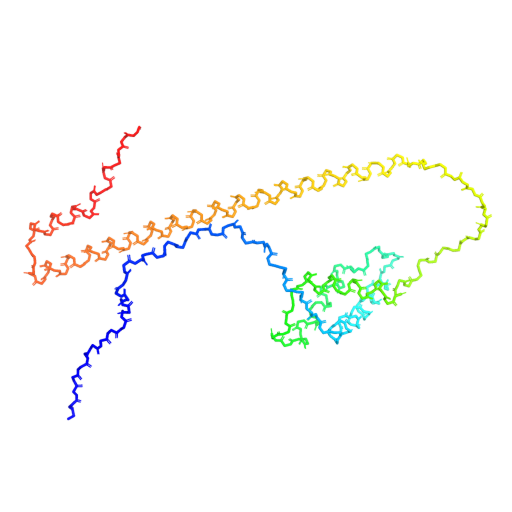20.048 -26.530 1.00 65.94 133 LEU A C 1
ATOM 1034 O O . LEU A 1 133 ? 16.414 20.202 -25.468 1.00 65.94 133 LEU A O 1
ATOM 1038 N N . SER A 1 134 ? 16.481 19.497 -27.611 1.00 79.31 134 SER A N 1
ATOM 1039 C CA . SER A 1 134 ? 15.112 18.974 -27.658 1.00 79.31 134 SER A CA 1
ATOM 1040 C C . SER A 1 134 ? 14.927 17.787 -26.706 1.00 79.31 134 SER A C 1
ATOM 1042 O O . SER A 1 134 ? 14.026 17.810 -25.855 1.00 79.31 134 SER A O 1
ATOM 1044 N N . ALA A 1 135 ? 15.833 16.805 -26.744 1.00 81.81 135 ALA A N 1
ATOM 1045 C CA . ALA A 1 135 ? 15.821 15.656 -25.838 1.00 81.81 135 ALA A CA 1
ATOM 1046 C C . ALA A 1 135 ? 15.944 16.084 -24.366 1.00 81.81 135 ALA A C 1
ATOM 1048 O O . ALA A 1 135 ? 15.160 15.648 -23.514 1.00 81.81 135 ALA A O 1
ATOM 1049 N N . ARG A 1 136 ? 16.852 17.015 -24.052 1.00 80.81 136 ARG A N 1
ATOM 1050 C CA . ARG A 1 136 ? 17.020 17.554 -22.691 1.00 80.81 136 ARG A CA 1
ATOM 1051 C C . ARG A 1 136 ? 15.780 18.303 -22.194 1.00 80.81 136 ARG A C 1
ATOM 1053 O O . ARG A 1 136 ? 15.446 18.242 -21.008 1.00 80.81 136 ARG A O 1
ATOM 1060 N N . THR A 1 137 ? 15.072 18.982 -23.090 1.00 86.94 137 THR A N 1
ATOM 1061 C CA . THR A 1 137 ? 13.819 19.685 -22.780 1.00 86.94 137 THR A CA 1
ATOM 1062 C C . THR A 1 137 ? 12.676 18.701 -22.534 1.00 86.94 137 THR A C 1
ATOM 1064 O O . THR A 1 137 ? 11.919 18.866 -21.572 1.00 86.94 137 THR A O 1
ATOM 1067 N N . GLN A 1 138 ? 12.568 17.647 -23.345 1.00 90.50 138 GLN A N 1
ATOM 1068 C CA . GLN A 1 138 ? 11.604 16.566 -23.134 1.00 90.50 138 GLN A CA 1
ATOM 1069 C C . GLN A 1 138 ? 11.870 15.828 -21.818 1.00 90.50 138 GLN A C 1
ATOM 1071 O O . GLN A 1 138 ? 10.934 15.621 -21.047 1.00 90.50 138 GLN A O 1
ATOM 1076 N N . LEU A 1 139 ? 13.131 15.531 -21.493 1.00 89.75 139 LEU A N 1
ATOM 1077 C CA . LEU A 1 139 ? 13.506 14.917 -20.218 1.00 89.75 139 LEU A CA 1
ATOM 1078 C C . LEU A 1 139 ? 13.088 15.777 -19.023 1.00 89.75 139 LEU A C 1
ATOM 1080 O O . LEU A 1 139 ? 12.476 15.257 -18.098 1.00 89.75 139 LEU A O 1
ATOM 1084 N N . LYS A 1 140 ? 13.311 17.098 -19.061 1.00 92.25 140 LYS A N 1
ATOM 1085 C CA . LYS A 1 140 ? 12.830 18.004 -17.998 1.00 92.25 140 LYS A CA 1
ATOM 1086 C C . LYS A 1 140 ? 11.308 17.971 -17.845 1.00 92.25 140 LYS A C 1
ATOM 1088 O O . LYS A 1 140 ? 10.812 17.975 -16.719 1.00 92.25 140 LYS A O 1
ATOM 1093 N N . LYS A 1 141 ? 10.564 17.934 -18.958 1.00 92.69 141 LYS A N 1
ATOM 1094 C CA . LYS A 1 141 ? 9.095 17.817 -18.936 1.00 92.69 141 LYS A CA 1
ATOM 1095 C C . LYS A 1 141 ? 8.654 16.486 -18.323 1.00 92.69 141 LYS A C 1
ATOM 1097 O O . LYS A 1 141 ? 7.740 16.483 -17.504 1.00 92.69 141 LYS A O 1
ATOM 1102 N N . ILE A 1 142 ? 9.325 15.388 -18.671 1.00 92.75 142 ILE A N 1
ATOM 1103 C CA . ILE A 1 142 ? 9.057 14.057 -18.113 1.00 92.75 142 ILE A CA 1
ATOM 1104 C C . ILE A 1 142 ? 9.353 14.036 -16.612 1.00 92.75 142 ILE A C 1
ATOM 1106 O O . ILE A 1 142 ? 8.493 13.610 -15.849 1.00 92.75 142 ILE A O 1
ATOM 1110 N N . THR A 1 143 ? 10.505 14.546 -16.169 1.00 93.38 143 THR A N 1
ATOM 1111 C CA . THR A 1 143 ? 10.855 14.614 -14.740 1.00 93.38 143 THR A CA 1
ATOM 1112 C C . THR A 1 143 ? 9.821 15.410 -13.955 1.00 93.38 143 THR A C 1
ATOM 1114 O O . THR A 1 143 ? 9.301 14.915 -12.962 1.00 93.38 143 THR A O 1
ATOM 1117 N N . LYS A 1 144 ? 9.434 16.594 -14.447 1.00 93.75 144 LYS A N 1
ATOM 1118 C CA . LYS A 1 144 ? 8.395 17.405 -13.801 1.00 93.75 144 LYS A CA 1
ATOM 1119 C C . LYS A 1 144 ? 7.051 16.672 -13.740 1.00 93.75 144 LYS A C 1
ATOM 1121 O O . LYS A 1 144 ? 6.391 16.683 -12.709 1.00 93.75 144 LYS A O 1
ATOM 1126 N N . SER A 1 145 ? 6.667 16.000 -14.825 1.00 94.12 145 SER A N 1
ATOM 1127 C CA . SER A 1 145 ? 5.442 15.199 -14.854 1.00 94.12 145 SER A CA 1
ATOM 1128 C C . SER A 1 145 ? 5.490 14.029 -13.868 1.00 94.12 145 SER A C 1
ATOM 1130 O O . SER A 1 145 ? 4.458 13.697 -13.293 1.00 94.12 145 SER A O 1
ATOM 1132 N N . LEU A 1 146 ? 6.649 13.392 -13.680 1.00 93.38 146 LEU A N 1
ATOM 1133 C CA . LEU A 1 146 ? 6.826 12.324 -12.695 1.00 93.38 146 LEU A CA 1
ATOM 1134 C C . LEU A 1 146 ? 6.713 12.866 -11.268 1.00 93.38 146 LEU A C 1
ATOM 1136 O O . LEU A 1 146 ? 6.009 12.262 -10.464 1.00 93.38 146 LEU A O 1
ATOM 1140 N N . ASP A 1 147 ? 7.318 14.017 -10.975 1.00 94.94 147 ASP A N 1
ATOM 1141 C CA . ASP A 1 147 ? 7.194 14.673 -9.667 1.00 94.94 147 ASP A CA 1
ATOM 1142 C C . ASP A 1 147 ? 5.737 15.049 -9.355 1.00 94.94 147 ASP A C 1
ATOM 1144 O O . ASP A 1 147 ? 5.259 14.838 -8.238 1.00 94.94 147 ASP A O 1
ATOM 1148 N N . ASP A 1 148 ? 4.997 15.553 -10.346 1.00 94.25 148 ASP A N 1
ATOM 1149 C CA . ASP A 1 148 ? 3.577 15.882 -10.192 1.00 94.25 148 ASP A CA 1
ATOM 1150 C C . ASP A 1 148 ? 2.718 14.624 -9.966 1.00 94.25 148 ASP A C 1
ATOM 1152 O O . ASP A 1 148 ? 1.787 14.648 -9.156 1.00 94.25 148 ASP A O 1
ATOM 1156 N N . ILE A 1 149 ? 3.035 13.510 -10.638 1.00 93.81 149 ILE A N 1
ATOM 1157 C CA . ILE A 1 149 ? 2.376 12.216 -10.406 1.00 93.81 149 ILE A CA 1
ATOM 1158 C C . ILE A 1 149 ? 2.673 11.711 -8.992 1.00 93.81 149 ILE A C 1
ATOM 1160 O O . ILE A 1 149 ? 1.741 11.314 -8.295 1.00 93.81 149 ILE A O 1
ATOM 1164 N N . LEU A 1 150 ? 3.930 11.766 -8.543 1.00 94.25 150 LEU A N 1
ATOM 1165 C CA . LEU A 1 150 ? 4.321 11.336 -7.197 1.00 94.25 150 LEU A CA 1
ATOM 1166 C C . LEU A 1 150 ? 3.603 12.148 -6.113 1.00 94.25 150 LEU A C 1
ATOM 1168 O O . LEU A 1 150 ? 3.066 11.568 -5.171 1.00 94.25 150 LEU A O 1
ATOM 1172 N N . LYS A 1 151 ? 3.507 13.473 -6.276 1.00 94.69 151 LYS A N 1
ATOM 1173 C CA . LYS A 1 151 ? 2.750 14.336 -5.353 1.00 94.69 151 LYS A CA 1
ATOM 1174 C C . LYS A 1 151 ? 1.267 13.981 -5.307 1.00 94.69 151 LYS A C 1
ATOM 1176 O O . LYS A 1 151 ? 0.674 13.949 -4.232 1.00 94.69 151 LYS A O 1
ATOM 1181 N N . ARG A 1 152 ? 0.653 13.712 -6.465 1.00 94.00 152 ARG A N 1
ATOM 1182 C CA . ARG A 1 152 ? -0.756 13.291 -6.529 1.00 94.00 152 ARG A CA 1
ATOM 1183 C C . ARG A 1 152 ? -0.969 11.938 -5.865 1.00 94.00 152 ARG A C 1
ATOM 1185 O O . ARG A 1 152 ? -1.982 11.767 -5.200 1.00 94.00 152 ARG A O 1
ATOM 1192 N N . LEU A 1 153 ? -0.031 11.010 -6.032 1.00 93.19 153 LEU A N 1
ATOM 1193 C CA . LEU A 1 153 ? -0.112 9.676 -5.448 1.00 93.19 153 LEU A CA 1
ATOM 1194 C C . LEU A 1 153 ? -0.048 9.745 -3.916 1.00 93.19 153 LEU A C 1
ATOM 1196 O O . LEU A 1 153 ? -0.954 9.239 -3.263 1.00 93.19 153 LEU A O 1
ATOM 1200 N N . ALA A 1 154 ? 0.899 10.511 -3.364 1.00 92.88 154 ALA A N 1
ATOM 1201 C CA . ALA A 1 154 ? 0.982 10.763 -1.923 1.00 92.88 154 ALA A CA 1
ATOM 1202 C C . ALA A 1 154 ? -0.295 11.425 -1.362 1.00 92.88 154 ALA A C 1
ATOM 1204 O O . ALA A 1 154 ? -0.791 11.050 -0.302 1.00 92.88 154 ALA A O 1
ATOM 1205 N N . ALA A 1 155 ? -0.880 12.382 -2.092 1.00 92.94 155 ALA A N 1
ATOM 1206 C CA . ALA A 1 155 ? -2.127 13.026 -1.678 1.00 92.94 155 ALA A CA 1
ATOM 1207 C C . ALA A 1 155 ? -3.341 12.078 -1.713 1.00 92.94 155 ALA A C 1
ATOM 1209 O O . ALA A 1 155 ? -4.286 12.260 -0.944 1.00 92.94 155 ALA A O 1
ATOM 1210 N N . VAL A 1 156 ? -3.354 11.095 -2.618 1.00 93.88 156 VAL A N 1
ATOM 1211 C CA . VAL A 1 156 ? -4.402 10.066 -2.671 1.00 93.88 156 VAL A CA 1
ATOM 1212 C C . VAL A 1 156 ? -4.247 9.087 -1.511 1.00 93.88 156 VAL A C 1
ATOM 1214 O O . VAL A 1 156 ? -5.241 8.821 -0.842 1.00 93.88 156 VAL A O 1
ATOM 1217 N N . GLU A 1 157 ? -3.028 8.622 -1.233 1.00 92.69 157 GLU A N 1
ATOM 1218 C CA . GLU A 1 157 ? -2.733 7.739 -0.094 1.00 92.69 157 GLU A CA 1
ATOM 1219 C C . GLU A 1 157 ? -3.165 8.387 1.227 1.00 92.69 157 GLU A C 1
ATOM 1221 O O . GLU A 1 157 ? -3.970 7.818 1.959 1.00 92.69 157 GLU A O 1
ATOM 1226 N N . GLN A 1 158 ? -2.776 9.644 1.465 1.00 92.06 158 GLN A N 1
ATOM 1227 C CA . GLN A 1 158 ? -3.168 10.370 2.676 1.00 92.06 158 GLN A CA 1
ATOM 1228 C C . GLN A 1 158 ? -4.695 10.508 2.821 1.00 92.06 158 GLN A C 1
ATOM 1230 O O . GLN A 1 158 ? -5.241 10.386 3.919 1.00 92.06 158 GLN A O 1
ATOM 1235 N N . LYS A 1 159 ? -5.411 10.762 1.717 1.00 93.12 159 LYS A N 1
ATOM 1236 C CA . LYS A 1 159 ? -6.882 10.834 1.734 1.00 93.12 159 LYS A CA 1
ATOM 1237 C C . LYS A 1 159 ? -7.511 9.479 2.028 1.00 93.12 159 LYS A C 1
ATOM 1239 O O . LYS A 1 159 ? -8.499 9.424 2.758 1.00 93.12 159 LYS A O 1
ATOM 1244 N N . GLN A 1 160 ? -6.957 8.414 1.459 1.00 93.75 160 GLN A N 1
ATOM 1245 C CA . GLN A 1 160 ? -7.442 7.059 1.668 1.00 93.75 160 GLN A CA 1
ATOM 1246 C C . GLN A 1 160 ? -7.251 6.628 3.125 1.00 93.75 160 GLN A C 1
ATOM 1248 O O . GLN A 1 160 ? -8.198 6.121 3.724 1.00 93.75 160 GLN A O 1
ATOM 1253 N N . ASP A 1 161 ? -6.095 6.913 3.722 1.00 91.12 161 ASP A N 1
ATOM 1254 C CA . ASP A 1 161 ? -5.814 6.597 5.126 1.00 91.12 161 ASP A CA 1
ATOM 1255 C C . ASP A 1 161 ? -6.724 7.377 6.081 1.00 91.12 161 ASP A C 1
ATOM 1257 O O . ASP A 1 161 ? -7.293 6.808 7.020 1.00 91.12 161 ASP A O 1
ATOM 1261 N N . ALA A 1 162 ? -6.943 8.668 5.812 1.00 89.75 162 ALA A N 1
ATOM 1262 C CA . ALA A 1 162 ? -7.872 9.486 6.589 1.00 89.75 162 ALA A CA 1
ATOM 1263 C C . ALA A 1 162 ? -9.316 8.961 6.489 1.00 89.75 162 ALA A C 1
ATOM 1265 O O . ALA A 1 162 ? -10.033 8.896 7.492 1.00 89.75 162 ALA A O 1
ATOM 1266 N N . GLN A 1 163 ? -9.745 8.551 5.292 1.00 91.44 163 GLN A N 1
ATOM 1267 C CA . GLN A 1 163 ? -11.077 7.992 5.074 1.00 91.44 163 GLN A CA 1
ATOM 1268 C C . GLN A 1 163 ? -11.245 6.628 5.754 1.00 91.44 163 GLN A C 1
ATOM 1270 O O . GLN A 1 163 ? -12.287 6.382 6.365 1.00 91.44 163 GLN A O 1
ATOM 1275 N N . LEU A 1 164 ? -10.232 5.761 5.683 1.00 92.69 164 LEU A N 1
ATOM 1276 C CA . LEU A 1 164 ? -10.243 4.450 6.329 1.00 92.69 164 LEU A CA 1
ATOM 1277 C C . LEU A 1 164 ? -10.300 4.593 7.854 1.00 92.69 164 LEU A C 1
ATOM 1279 O O . LEU A 1 164 ? -11.120 3.944 8.499 1.00 92.69 164 LEU A O 1
ATOM 1283 N N . THR A 1 165 ? -9.488 5.492 8.416 1.00 91.12 165 THR A N 1
ATOM 1284 C CA . THR A 1 165 ? -9.456 5.771 9.859 1.00 91.12 165 THR A CA 1
ATOM 1285 C C . THR A 1 165 ? -10.805 6.289 10.348 1.00 91.12 165 THR A C 1
ATOM 1287 O O . THR A 1 165 ? -11.337 5.787 11.337 1.00 91.12 165 THR A O 1
ATOM 1290 N N . LYS A 1 166 ? -11.408 7.236 9.616 1.00 92.62 166 LYS A N 1
ATOM 1291 C CA . LYS A 1 166 ? -12.744 7.751 9.939 1.00 92.62 166 LYS A CA 1
ATOM 1292 C C . LYS A 1 166 ? -13.808 6.654 9.868 1.00 92.62 166 LYS A C 1
ATOM 1294 O O . LYS A 1 166 ? -14.601 6.511 10.791 1.00 92.62 166 LYS A O 1
ATOM 1299 N N . SER A 1 167 ? -13.800 5.854 8.801 1.00 92.94 167 SER A N 1
ATOM 1300 C CA . SER A 1 167 ? -14.754 4.754 8.642 1.00 92.94 167 SER A CA 1
ATOM 1301 C C . SER A 1 167 ? -14.615 3.708 9.748 1.00 92.94 167 SER A C 1
ATOM 1303 O O . SER A 1 167 ? -15.623 3.161 10.190 1.00 92.94 167 SER A O 1
ATOM 1305 N N . LEU A 1 168 ? -13.390 3.405 10.181 1.00 93.25 168 LEU A N 1
ATOM 1306 C CA . LEU A 1 168 ? -13.143 2.452 11.258 1.00 93.25 168 LEU A CA 1
ATOM 1307 C C . LEU A 1 168 ? -13.658 2.985 12.600 1.00 93.25 168 LEU A C 1
ATOM 1309 O O . LEU A 1 168 ? -14.314 2.247 13.333 1.00 93.25 168 LEU A O 1
ATOM 1313 N N . ASP A 1 169 ? -13.409 4.260 12.897 1.00 92.81 169 ASP A N 1
ATOM 1314 C CA . ASP A 1 169 ? -13.896 4.923 14.110 1.00 92.81 169 ASP A CA 1
ATOM 1315 C C . ASP A 1 169 ? -15.434 4.968 14.160 1.00 92.81 169 ASP A C 1
ATOM 1317 O O . ASP A 1 169 ? -16.034 4.625 15.180 1.00 92.81 169 ASP A O 1
ATOM 1321 N N . ASP A 1 170 ? -16.089 5.284 13.039 1.00 89.56 170 ASP A N 1
ATOM 1322 C CA . ASP A 1 170 ? -17.553 5.275 12.936 1.00 89.56 170 ASP A CA 1
ATOM 1323 C C . ASP A 1 170 ? -18.136 3.872 13.198 1.00 89.56 170 ASP A C 1
ATOM 1325 O O . ASP A 1 170 ? -19.108 3.723 13.950 1.00 89.56 170 ASP A O 1
ATOM 1329 N N . VAL A 1 171 ? -17.515 2.826 12.638 1.00 93.88 171 VAL A N 1
ATOM 1330 C CA . VAL A 1 171 ? -17.926 1.428 12.858 1.00 93.88 171 VAL A CA 1
ATOM 1331 C C . VAL A 1 171 ? -17.711 1.006 14.311 1.00 93.88 171 VAL A C 1
ATOM 1333 O O . VAL A 1 171 ? -18.617 0.426 14.915 1.00 93.88 171 VAL A O 1
ATOM 1336 N N . LEU A 1 172 ? -16.556 1.319 14.903 1.00 93.31 172 LEU A N 1
ATOM 1337 C CA . LEU A 1 172 ? -16.258 0.995 16.301 1.00 93.31 172 LEU A CA 1
ATOM 1338 C C . LEU A 1 172 ? -17.226 1.698 17.256 1.00 93.31 172 LEU A C 1
ATOM 1340 O O . LEU A 1 172 ? -17.763 1.066 18.168 1.00 93.31 172 LEU A O 1
ATOM 1344 N N . LYS A 1 173 ? -17.521 2.981 17.020 1.00 90.75 173 LYS A N 1
ATOM 1345 C CA . LYS A 1 173 ? -18.519 3.734 17.792 1.00 90.75 173 LYS A CA 1
ATOM 1346 C C . LYS A 1 173 ? -19.906 3.109 17.677 1.00 90.75 173 LYS A C 1
ATOM 1348 O O . LYS A 1 173 ? -20.595 2.986 18.691 1.00 90.75 173 LYS A O 1
ATOM 1353 N N . ALA A 1 174 ? -20.319 2.690 16.482 1.00 90.50 174 ALA A N 1
ATOM 1354 C CA . ALA A 1 174 ? -21.602 2.019 16.282 1.00 90.50 174 ALA A CA 1
ATOM 1355 C C . ALA A 1 174 ? -21.675 0.674 17.026 1.00 90.50 174 ALA A C 1
ATOM 1357 O O . ALA A 1 174 ? -22.657 0.413 17.724 1.00 90.50 174 ALA A O 1
ATOM 1358 N N . GLN A 1 175 ? -20.624 -0.146 16.944 1.00 93.31 175 GLN A N 1
ATOM 1359 C CA . GLN A 1 175 ? -20.549 -1.426 17.656 1.00 93.31 175 GLN A CA 1
ATOM 1360 C C . GLN A 1 175 ? -20.557 -1.239 19.176 1.00 93.31 175 GLN A C 1
ATOM 1362 O O . GLN A 1 175 ? -21.294 -1.933 19.876 1.00 93.31 175 GLN A O 1
ATOM 1367 N N . LEU A 1 176 ? -19.803 -0.265 19.692 1.00 93.31 176 LEU A N 1
ATOM 1368 C CA . LEU A 1 176 ? -19.764 0.042 21.121 1.00 93.31 176 LEU A CA 1
ATOM 1369 C C . LEU A 1 176 ? -21.137 0.495 21.642 1.00 93.31 176 LEU A C 1
ATOM 1371 O O . LEU A 1 176 ? -21.549 0.090 22.727 1.00 93.31 176 LEU A O 1
ATOM 1375 N N . ARG A 1 177 ? -21.875 1.298 20.863 1.00 90.31 177 ARG A N 1
ATOM 1376 C CA . ARG A 1 177 ? -23.258 1.685 21.196 1.00 90.31 177 ARG A CA 1
ATOM 1377 C C . ARG A 1 177 ? -24.186 0.476 21.224 1.00 90.31 177 ARG A C 1
ATOM 1379 O O . ARG A 1 177 ? -24.923 0.313 22.190 1.00 90.31 177 ARG A O 1
ATOM 1386 N N . ALA A 1 178 ? -24.129 -0.380 20.204 1.00 93.12 178 ALA A N 1
ATOM 1387 C CA . ALA A 1 178 ? -24.950 -1.587 20.147 1.00 93.12 178 ALA A CA 1
ATOM 1388 C C . ALA A 1 178 ? -24.692 -2.507 21.352 1.00 93.12 178 ALA A C 1
ATOM 1390 O O . ALA A 1 178 ? -25.638 -3.021 21.947 1.00 93.12 178 ALA A O 1
ATOM 1391 N N . LEU A 1 179 ? -23.426 -2.655 21.750 1.00 94.88 179 LEU A N 1
ATOM 1392 C CA . LEU A 1 179 ? -23.036 -3.460 22.904 1.00 94.88 179 LEU A CA 1
ATOM 1393 C C . LEU A 1 179 ? -23.562 -2.863 24.217 1.00 94.88 179 LEU A C 1
ATOM 1395 O O . LEU A 1 179 ? -24.160 -3.589 25.006 1.00 94.88 179 LEU A O 1
ATOM 1399 N N . LYS A 1 180 ? -23.442 -1.543 24.412 1.00 93.88 180 LYS A N 1
ATOM 1400 C CA . LYS A 1 180 ? -24.017 -0.852 25.581 1.00 93.88 180 LYS A CA 1
ATOM 1401 C C . LYS A 1 180 ? -25.538 -0.998 25.658 1.00 93.88 180 LYS A C 1
ATOM 1403 O O . LYS A 1 180 ? -26.075 -1.263 26.725 1.00 93.88 180 LYS A O 1
ATOM 1408 N N . LEU A 1 181 ? -26.244 -0.862 24.534 1.00 93.75 181 LEU A N 1
ATOM 1409 C CA . LEU A 1 181 ? -27.700 -1.045 24.497 1.00 93.75 181 LEU A CA 1
ATOM 1410 C C . LEU A 1 181 ? -28.103 -2.489 24.831 1.00 93.75 181 LEU A C 1
ATOM 1412 O O . LEU A 1 181 ? -29.088 -2.704 25.539 1.00 93.75 181 LEU A O 1
ATOM 1416 N N . ALA A 1 182 ? -27.340 -3.474 24.348 1.00 94.62 182 ALA A N 1
ATOM 1417 C CA . ALA A 1 182 ? -27.555 -4.877 24.686 1.00 94.62 182 ALA A CA 1
ATOM 1418 C C . ALA A 1 182 ? -27.319 -5.143 26.182 1.00 94.62 182 ALA A C 1
ATOM 1420 O O . ALA A 1 182 ? -28.129 -5.819 26.812 1.00 94.62 182 ALA A O 1
ATOM 1421 N N . GLU A 1 183 ? -26.262 -4.571 26.762 1.00 94.94 183 GLU A N 1
ATOM 1422 C CA . GLU A 1 183 ? -25.968 -4.664 28.196 1.00 94.94 183 GLU A CA 1
ATOM 1423 C C . GLU A 1 183 ? -27.097 -4.071 29.048 1.00 94.94 183 GLU A C 1
ATOM 1425 O O . GLU A 1 183 ? -27.595 -4.738 29.955 1.00 94.94 183 GLU A O 1
ATOM 1430 N N . LEU A 1 184 ? -27.569 -2.865 28.716 1.00 94.31 184 LEU A N 1
ATOM 1431 C CA . LEU A 1 184 ? -28.693 -2.231 29.412 1.00 94.31 184 LEU A CA 1
ATOM 1432 C C . LEU A 1 184 ? -29.962 -3.079 29.350 1.00 94.31 184 LEU A C 1
ATOM 1434 O O . LEU A 1 184 ? -30.679 -3.192 30.342 1.00 94.31 184 LEU A O 1
ATOM 1438 N N . LYS A 1 185 ? -30.228 -3.708 28.202 1.00 94.00 185 LYS A N 1
ATOM 1439 C CA . LYS A 1 185 ? -31.379 -4.600 28.056 1.00 94.00 185 LYS A CA 1
ATOM 1440 C C . LYS A 1 185 ? -31.265 -5.809 28.982 1.00 94.00 185 LYS A C 1
ATOM 1442 O O . LYS A 1 185 ? -32.220 -6.125 29.680 1.00 94.00 185 LYS A O 1
ATOM 1447 N N . VAL A 1 186 ? -30.087 -6.431 29.048 1.00 96.19 186 VAL A N 1
ATOM 1448 C CA . VAL A 1 186 ? -29.840 -7.542 29.979 1.00 96.19 186 VAL A CA 1
ATOM 1449 C C . VAL A 1 186 ? -30.035 -7.091 31.426 1.00 96.19 186 VAL A C 1
ATOM 1451 O O . VAL A 1 186 ? -30.678 -7.804 32.189 1.00 96.19 186 VAL A O 1
ATOM 1454 N N . LEU A 1 187 ? -29.524 -5.914 31.810 1.00 95.44 187 LEU A N 1
ATOM 1455 C CA . LEU A 1 187 ? -29.691 -5.367 33.163 1.00 95.44 187 LEU A CA 1
ATOM 1456 C C . LEU A 1 187 ? -31.162 -5.135 33.528 1.00 95.44 187 LEU A C 1
ATOM 1458 O O . LEU A 1 187 ? -31.544 -5.404 34.670 1.00 95.44 187 LEU A O 1
ATOM 1462 N N . LEU A 1 188 ? -31.975 -4.671 32.577 1.00 94.94 188 LEU A N 1
ATOM 1463 C CA . LEU A 1 188 ? -33.418 -4.528 32.758 1.00 94.94 188 LEU A CA 1
ATOM 1464 C C . LEU A 1 188 ? -34.087 -5.898 32.936 1.00 94.94 188 LEU A C 1
ATOM 1466 O O . LEU A 1 188 ? -34.851 -6.083 33.882 1.00 94.94 188 LEU A O 1
ATOM 1470 N N . ASP A 1 189 ? -33.753 -6.868 32.080 1.00 95.00 189 ASP A N 1
ATOM 1471 C CA . ASP A 1 189 ? -34.329 -8.219 32.107 1.00 95.00 189 ASP A CA 1
ATOM 1472 C C . ASP A 1 189 ? -34.019 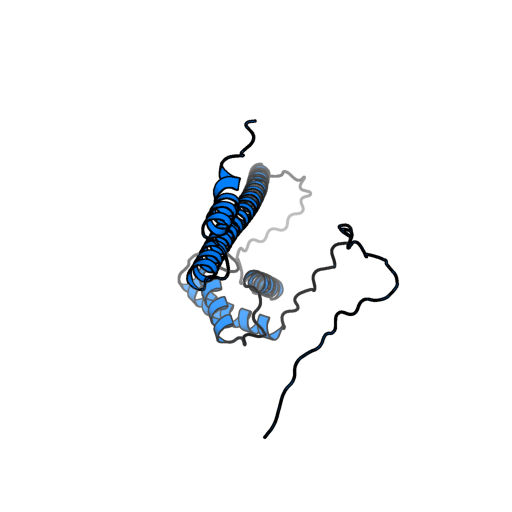-8.956 33.424 1.00 95.00 189 ASP A C 1
ATOM 1474 O O . ASP A 1 189 ? -34.862 -9.689 33.942 1.00 95.00 189 ASP A O 1
ATOM 1478 N N . VAL A 1 190 ? -32.832 -8.739 34.007 1.00 96.06 190 VAL A N 1
ATOM 1479 C CA . VAL A 1 190 ? -32.466 -9.300 35.323 1.00 96.06 190 VAL A CA 1
ATOM 1480 C C . VAL A 1 190 ? -32.935 -8.448 36.511 1.00 96.06 190 VAL A C 1
ATOM 1482 O O . VAL A 1 190 ? -32.602 -8.764 37.653 1.00 96.06 190 VAL A O 1
ATOM 1485 N N . GLY A 1 191 ? -33.675 -7.362 36.265 1.00 93.62 191 GLY A N 1
ATOM 1486 C CA . GLY A 1 191 ? -34.226 -6.482 37.299 1.00 93.62 191 GLY A CA 1
ATOM 1487 C C . GLY A 1 191 ? -33.183 -5.661 38.065 1.00 93.62 191 GLY A C 1
ATOM 1488 O O . GLY A 1 191 ? -33.458 -5.212 39.176 1.00 93.62 191 GLY A O 1
ATOM 1489 N N . LYS A 1 192 ? -31.979 -5.479 37.506 1.00 94.75 192 LYS A N 1
ATOM 1490 C CA . LYS A 1 192 ? -30.906 -4.676 38.120 1.00 94.75 192 LYS A CA 1
ATOM 1491 C C . LYS A 1 192 ? -31.090 -3.172 37.932 1.00 94.75 192 LYS A C 1
ATOM 1493 O O . LYS A 1 192 ? -30.505 -2.411 38.694 1.00 94.75 192 LYS A O 1
ATOM 1498 N N . ILE A 1 193 ? -31.863 -2.765 36.931 1.00 94.06 193 ILE A N 1
ATOM 1499 C CA . ILE A 1 193 ? -32.242 -1.371 36.675 1.00 94.06 193 ILE A CA 1
ATOM 1500 C C . ILE A 1 193 ? -33.750 -1.285 36.469 1.00 94.06 193 ILE A C 1
ATOM 1502 O O . ILE A 1 193 ? -34.387 -2.263 36.062 1.00 94.06 193 ILE A O 1
ATOM 1506 N N . GLN A 1 194 ? -34.325 -0.118 36.738 1.00 95.19 194 GLN A N 1
ATOM 1507 C CA . GLN A 1 194 ? -35.749 0.125 36.500 1.00 95.19 194 GLN A CA 1
ATOM 1508 C C . GLN A 1 194 ? -36.015 0.564 35.053 1.00 95.19 194 GLN A C 1
ATOM 1510 O O . GLN A 1 194 ? -35.136 1.082 34.367 1.00 95.19 194 GLN A O 1
ATOM 1515 N N . ALA A 1 195 ? -37.259 0.411 34.587 1.00 91.00 195 ALA A N 1
ATOM 1516 C CA . ALA A 1 195 ? -37.648 0.796 33.226 1.00 91.00 195 ALA A CA 1
ATOM 1517 C C . ALA A 1 195 ? -37.423 2.293 32.925 1.00 91.00 195 ALA A C 1
ATOM 1519 O O . ALA A 1 195 ? -37.084 2.637 31.795 1.00 91.00 195 ALA A O 1
ATOM 1520 N N . GLY A 1 196 ? -37.570 3.169 33.929 1.00 91.06 196 GLY A N 1
ATOM 1521 C CA . GLY A 1 196 ? -37.260 4.599 33.800 1.00 91.06 196 GLY A CA 1
ATOM 1522 C C . GLY A 1 196 ? -35.765 4.853 33.588 1.00 91.06 196 GLY A C 1
ATOM 1523 O O . GLY A 1 196 ? -35.384 5.498 32.620 1.00 91.06 196 GLY A O 1
ATOM 1524 N N . GLU A 1 197 ? -34.913 4.240 34.416 1.00 90.06 197 GLU A N 1
ATOM 1525 C CA . GLU A 1 197 ? -33.450 4.344 34.299 1.00 90.06 197 GLU A CA 1
ATOM 1526 C C . GLU A 1 197 ? -32.929 3.767 32.974 1.00 90.06 197 GLU A C 1
ATOM 1528 O O . GLU A 1 197 ? -31.974 4.287 32.399 1.00 90.06 197 GLU A O 1
ATOM 1533 N N . TYR A 1 198 ? -33.559 2.700 32.472 1.00 92.88 198 TYR A N 1
ATOM 1534 C CA . TYR A 1 198 ? -33.269 2.149 31.151 1.00 92.88 198 TYR A CA 1
ATOM 1535 C C . TYR A 1 198 ? -33.583 3.156 30.039 1.00 92.88 198 TYR A C 1
ATOM 1537 O O . TYR A 1 198 ? -32.748 3.367 29.161 1.00 92.88 198 TYR A O 1
ATOM 1545 N N . ALA A 1 199 ? -34.758 3.792 30.079 1.00 90.19 199 ALA A N 1
ATOM 1546 C CA . ALA A 1 199 ? -35.165 4.768 29.073 1.00 90.19 199 ALA A CA 1
ATOM 1547 C C . ALA A 1 199 ? -34.208 5.970 29.029 1.00 90.19 199 ALA A C 1
ATOM 1549 O O . ALA A 1 199 ? -33.735 6.317 27.947 1.00 90.19 199 ALA A O 1
ATOM 1550 N N . ASP A 1 200 ? -33.843 6.520 30.189 1.00 91.06 200 ASP A N 1
ATOM 1551 C CA . ASP A 1 200 ? -32.918 7.658 30.291 1.00 91.06 200 ASP A CA 1
ATOM 1552 C C . ASP A 1 200 ? -31.517 7.315 29.748 1.00 91.06 200 ASP A C 1
ATOM 1554 O O . ASP A 1 200 ? -30.888 8.106 29.041 1.00 91.06 200 ASP A O 1
ATOM 1558 N N . GLN A 1 201 ? -31.016 6.108 30.037 1.00 89.75 201 GLN A N 1
ATOM 1559 C CA . GLN A 1 201 ? -29.692 5.673 29.576 1.00 89.75 201 GLN A CA 1
ATOM 1560 C C . GLN A 1 201 ? -29.665 5.310 28.087 1.00 89.75 201 GLN A C 1
ATOM 1562 O O . GLN A 1 201 ? -28.665 5.569 27.413 1.00 89.75 201 GLN A O 1
ATOM 1567 N N . VAL A 1 202 ? -30.747 4.740 27.550 1.00 91.25 202 VAL A N 1
ATOM 1568 C CA . VAL A 1 202 ? -30.897 4.527 26.102 1.00 91.25 202 VAL A CA 1
ATOM 1569 C C . VAL A 1 202 ? -30.932 5.869 25.378 1.00 91.25 202 VAL A C 1
ATOM 1571 O O . VAL A 1 202 ? -30.227 6.032 24.379 1.00 91.25 202 VAL A O 1
ATOM 1574 N N . ASP A 1 203 ? -31.681 6.838 25.903 1.00 89.44 203 ASP A N 1
ATOM 1575 C CA . ASP A 1 203 ? -31.768 8.181 25.336 1.00 89.44 203 ASP A CA 1
ATOM 1576 C C . ASP A 1 203 ? -30.387 8.851 25.280 1.00 89.44 203 ASP A C 1
ATOM 1578 O O . ASP A 1 203 ? -29.938 9.273 24.215 1.00 89.44 203 ASP A O 1
ATOM 1582 N N . ALA A 1 204 ? -29.616 8.794 26.369 1.00 88.00 204 ALA A N 1
ATOM 1583 C CA . ALA A 1 204 ? -28.250 9.323 26.418 1.00 88.00 204 ALA A CA 1
ATOM 1584 C C . ALA A 1 204 ? -27.275 8.672 25.409 1.00 88.00 204 ALA A C 1
ATOM 1586 O O . ALA A 1 204 ? -26.294 9.296 24.997 1.00 88.00 204 ALA A O 1
ATOM 1587 N N . ILE A 1 205 ? -27.517 7.424 24.996 1.00 86.88 205 ILE A N 1
ATOM 1588 C CA . ILE A 1 205 ? -26.686 6.710 24.010 1.00 86.88 205 ILE A CA 1
ATOM 1589 C C . ILE A 1 205 ? -27.116 7.035 22.571 1.00 86.88 205 ILE A C 1
ATOM 1591 O O . ILE A 1 205 ? -26.270 7.065 21.669 1.00 86.88 205 ILE A O 1
ATOM 1595 N N . VAL A 1 206 ? -28.411 7.275 22.347 1.00 83.88 206 VAL A N 1
ATOM 1596 C CA . VAL A 1 206 ? -29.009 7.478 21.017 1.00 83.88 206 VAL A CA 1
ATOM 1597 C C . VAL A 1 206 ? -29.054 8.962 20.619 1.00 83.88 206 VAL A C 1
ATOM 1599 O O . VAL A 1 206 ? -28.788 9.291 19.459 1.00 83.88 206 VAL A O 1
ATOM 1602 N N . HIS A 1 207 ? -29.323 9.874 21.557 1.00 73.00 207 HIS A N 1
ATOM 1603 C CA . HIS A 1 207 ? -29.512 11.307 21.299 1.00 73.00 207 HIS A CA 1
ATOM 1604 C C . HIS A 1 207 ? -28.284 12.224 21.124 1.00 73.00 207 HIS A C 1
ATOM 1606 O O . HIS A 1 207 ? -28.492 13.345 20.647 1.00 73.00 207 HIS A O 1
ATOM 1612 N N . PRO A 1 208 ? -27.011 11.813 21.311 1.00 65.75 208 PRO A N 1
ATOM 1613 C CA . PRO A 1 208 ? -25.866 12.637 20.901 1.00 65.75 208 PRO A CA 1
ATOM 1614 C C . PRO A 1 208 ? -25.834 12.988 19.396 1.00 65.75 208 PRO A C 1
ATOM 1616 O O . PRO A 1 208 ? -25.007 13.785 18.970 1.00 65.75 208 PRO A O 1
ATOM 1619 N N . LEU A 1 209 ? -26.711 12.398 18.572 1.00 52.22 209 LEU A N 1
ATOM 1620 C CA . LEU A 1 209 ? -26.821 12.643 17.129 1.00 52.22 209 LEU A CA 1
ATOM 1621 C C . LEU A 1 209 ? -27.707 13.843 16.738 1.00 52.22 209 LEU A C 1
ATOM 1623 O O . LEU A 1 209 ? -27.676 14.235 15.575 1.00 52.22 209 LEU A O 1
ATOM 1627 N N . TYR A 1 210 ? -28.473 14.435 17.663 1.00 51.09 210 TYR A N 1
ATOM 1628 C CA . TYR A 1 210 ? -29.344 15.589 17.361 1.00 51.09 210 TYR A CA 1
ATOM 1629 C C . TYR A 1 210 ? -28.764 16.948 17.778 1.00 51.09 210 TYR A C 1
ATOM 1631 O O . TYR A 1 210 ? -29.339 17.983 17.458 1.00 51.09 210 TYR A O 1
ATOM 1639 N N . GLN A 1 211 ? -27.597 16.966 18.426 1.00 45.88 211 GLN A N 1
ATOM 1640 C CA . GLN A 1 211 ? -26.825 18.183 18.680 1.00 45.88 211 GLN A CA 1
ATOM 1641 C C . GLN A 1 211 ? -25.615 18.245 17.741 1.00 45.88 211 GLN A C 1
ATOM 1643 O O . GLN A 1 211 ? -24.466 18.247 18.174 1.00 45.88 211 GLN A O 1
ATOM 1648 N N . ALA A 1 212 ? -25.858 18.291 16.431 1.00 38.84 212 ALA A N 1
ATOM 1649 C CA . ALA A 1 212 ? -24.891 18.933 15.550 1.00 38.84 212 ALA A CA 1
ATOM 1650 C C . ALA A 1 212 ? -25.142 20.448 15.661 1.00 38.84 212 ALA A C 1
ATOM 1652 O O . ALA A 1 212 ? -26.245 20.884 15.325 1.00 38.84 212 ALA A O 1
ATOM 1653 N N . PRO A 1 213 ? -24.191 21.258 16.160 1.00 41.62 213 PRO A N 1
ATOM 1654 C CA . PRO A 1 213 ? -24.332 22.702 16.103 1.00 41.62 213 PRO A CA 1
ATOM 1655 C C . PRO A 1 213 ? -24.447 23.107 14.635 1.00 41.62 213 PRO A C 1
ATOM 1657 O O . PRO A 1 213 ? -23.591 22.779 13.813 1.00 41.62 213 PR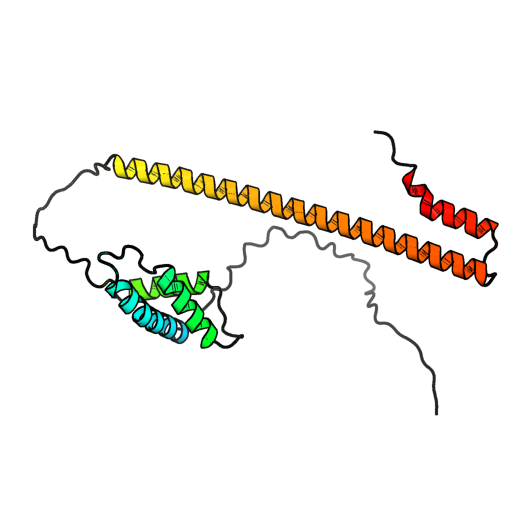O A O 1
ATOM 1660 N N . HIS A 1 214 ? -25.538 23.796 14.318 1.00 38.50 214 HIS A N 1
ATOM 1661 C CA . HIS A 1 214 ? -25.652 24.588 13.108 1.00 38.50 214 HIS A CA 1
ATOM 1662 C C . HIS A 1 214 ? -24.450 25.548 13.067 1.00 38.50 214 HIS A C 1
ATOM 1664 O O . HIS A 1 214 ? -24.326 26.412 13.935 1.00 38.50 214 HIS A O 1
ATOM 1670 N N . LEU A 1 215 ? -23.544 25.334 12.110 1.00 37.44 215 LEU A N 1
ATOM 1671 C CA . LEU A 1 215 ? -22.675 26.377 11.562 1.00 37.44 215 LEU A CA 1
ATOM 1672 C C . LEU A 1 215 ? -23.427 27.058 10.420 1.00 37.44 215 LEU A C 1
ATOM 1674 O O . LEU A 1 215 ? -24.034 26.314 9.613 1.00 37.44 215 LEU A O 1
#

Secondary structure (DSSP, 8-state):
--------------SS---------TT------------HHHHHHHHHHHHHHHHHHHHT-S----SS-HHHHHHHHHHHHHHS-GGG---HHHHHHHHHHHHHHTT----------------------HHHHHHHHHHHHHHHHHHHHHHHHHHHHHHHHHHHHHHHHHHHHHHHHHHHHHHHHHHHHTTSS-HHHHHHHHHHHHGGGS-----

Foldseek 3Di:
DDDDDDDDDDPPDDDDPDDPPPPPPVPDDPDDPPPPDQPPVLLVLLLVLLVVLVVVVVVVDPDDDDPRDPVSLVRSVVVSVVPDDPVNDDDSVVSVVSNSVVCVVVPVPPDPDDDDDDDDDDPDDDPPDVVNVVVVVVVVVVVVVVVVVVVVVVVVVVVVVVVVVVVVVVVVLVVVLVVVLVVLVVCVVVVVDDPVRSVVVNCVSPVVVVPPDDD

Sequence (215 aa):
MDGAGGAIAAKVIDDDGLVKEIMDDDDQPLAKRARVVIDPKTIQLLTDSYRAHFSDFAKSRKKVTQLIPNRVWTKVYADYLHNSTPSERFEEKTLRSRLRSALVHSGDSREVVSNDDTASEGAGNAHLDDDDLSARTQLKKITKSLDDILKRLAAVEQKQDAQLTKSLDDVLKAQLRALKLAELKVLLDVGKIQAGEYADQVDAIVHPLYQAPHL

pLDDT: mean 75.46, std 20.91, range [36.0, 96.19]

Organism: Plasmodiophora brassicae (NCBI:txid37360)